Protein AF-0000000073468183 (afdb_homodimer)

pLDDT: mean 92.37, std 7.52, range [53.41, 98.69]

Secondary structure (DSSP, 8-state):
-EEEEEEETTTEEEEEEE-GGGTT-EEE-SS-EEE--HHHH-S-B--HHHHHHHHTT-SEEEEESHHHHHHHHHTTSS-GGG-EEETTEEEEEEE--/-EEEEEEETTTEEEEEEE-GGGTT-EEE-SS-EEE--HHHH-S-B--HHHHHHHHTT-SEEEEESHHHHHHHHHTTS--GGG-EEETTEEEEEEE--

Foldseek 3Di:
DFWDWDQDPPQGIEIEAEDPVCEQPWFDDPVDIDHRYCVHRNDDDDDLVRLVVVVVVTQKYKYKFDVSVVSCVVVVQDDPVQWDATVNITIHMGGND/DFWDWDQDPPQGIEIEAEDPVCEQPWFDDPVDIDHRYCVHRNDDDDDLVRLVVVVVVTQKYKYKFDVSVVSCVVVVQDDPVQWDATVNITIHMGGND

Sequence (194 aa):
MYLKIHNIPGQGSILAACDAELMGKTLTSPLCDVEIDPSFYGDTRATEEELLAALADVCSANLMGKRVCDIAIKAGLLEIESCLLIEGVPHAQIYGVMYLKIHNIPGQGSILAACDAELMGKTLTSPLCDVEIDPSFYGDTRATEEELLAALADVCSANLMGKRVCDIAIKAGLLEIESCLLIEGVPHAQIYGV

Radius of gyration: 16.08 Å; Cα contacts (8 Å, |Δi|>4): 431; chains: 2; bounding box: 29×43×36 Å

Solvent-accessible surface area (backbone atoms only — not comparable to full-atom values): 10150 Å² total; per-residue (Å²): 62,23,41,29,75,44,78,40,65,56,74,42,42,37,36,22,33,28,34,58,87,47,59,74,40,72,42,64,37,99,63,27,71,46,52,34,36,50,76,40,25,31,85,42,75,43,50,74,68,53,48,56,56,50,56,73,74,39,38,27,35,42,32,35,22,59,64,49,45,47,51,38,34,75,70,68,75,40,54,76,86,64,44,41,70,47,86,82,35,35,32,37,71,43,64,31,96,62,24,39,29,75,42,79,40,65,55,74,43,42,37,36,22,32,28,33,57,90,47,60,74,40,72,42,65,39,97,65,26,71,46,53,36,38,51,76,40,25,30,85,42,77,42,50,72,67,53,48,56,57,51,57,73,75,38,36,27,32,41,33,34,23,60,65,51,44,47,53,37,34,75,72,67,74,42,55,77,85,62,44,41,72,46,86,83,36,35,31,38,70,45,62,29,96

Organism: Methanocorpusculum labreanum (strain ATCC 43576 / DSM 4855 / Z) (NCBI:txid410358)

Nearest PDB structures (foldseek):
  2qya-assembly2_D  TM=8.124E-01  e=1.363E-07  Methanopyrus kandleri AV19
  2ed6-assembly1_A  TM=5.964E-01  e=2.118E+00  Shrimp white spot syndrome virus
  2qya-assembly2_D  TM=8.127E-01  e=1.363E-07  Methanopyrus kandleri AV19
  2ed6-assembly1_A  TM=5.968E-01  e=2.118E+00  Shrimp white spot syndrome virus

InterPro domains:
  IPR007355 Protein of unknown function DUF424 [PF04242] (6-95)

Structure (mmCIF, N/CA/C/O backbone):
data_AF-0000000073468183-model_v1
#
loop_
_entity.id
_entity.type
_entity.pdbx_description
1 polymer 'DUF424 domain-containing protein'
#
loop_
_atom_site.group_PDB
_atom_site.id
_atom_site.type_symbol
_atom_site.label_atom_id
_atom_site.label_alt_id
_atom_site.label_comp_id
_atom_site.label_asym_id
_atom_site.label_entity_id
_atom_site.label_seq_id
_atom_site.pdbx_PDB_ins_code
_atom_site.Cartn_x
_atom_site.Cartn_y
_atom_site.Cartn_z
_atom_site.occupancy
_atom_site.B_iso_or_equiv
_atom_site.auth_seq_id
_atom_site.auth_comp_id
_atom_site.auth_asym_id
_atom_site.auth_atom_id
_atom_site.pdbx_PDB_model_num
ATOM 1 N N . MET A 1 1 ? -2.842 -16.406 -10.43 1 97.81 1 MET A N 1
ATOM 2 C CA . MET A 1 1 ? -2.957 -15.281 -9.508 1 97.81 1 MET A CA 1
ATOM 3 C C . MET A 1 1 ? -3.965 -14.258 -10.016 1 97.81 1 MET A C 1
ATOM 5 O O . MET A 1 1 ? -4.41 -14.336 -11.164 1 97.81 1 MET A O 1
ATOM 9 N N . TYR A 1 2 ? -4.434 -13.375 -9.133 1 98.69 2 TYR A N 1
ATOM 10 C CA . TYR A 1 2 ? -5.305 -12.273 -9.523 1 98.69 2 TYR A CA 1
ATOM 11 C C . TYR A 1 2 ? -4.562 -10.945 -9.477 1 98.69 2 TYR A C 1
ATOM 13 O O . TYR A 1 2 ? -3.645 -10.773 -8.672 1 98.69 2 TYR A O 1
ATOM 21 N N . LEU A 1 3 ? -4.922 -10.07 -10.305 1 98.31 3 LEU A N 1
ATOM 22 C CA . LEU A 1 3 ? -4.254 -8.781 -10.43 1 98.31 3 LEU A CA 1
ATOM 23 C C . LEU A 1 3 ? -5.25 -7.688 -10.789 1 98.31 3 LEU A C 1
ATOM 25 O O . LEU A 1 3 ? -6.137 -7.895 -11.625 1 98.31 3 LEU A O 1
ATOM 29 N N . LYS A 1 4 ? -5.133 -6.594 -10.211 1 97.5 4 LYS A N 1
ATOM 30 C CA . LYS A 1 4 ? -5.918 -5.402 -10.523 1 97.5 4 LYS A CA 1
ATOM 31 C C . LYS A 1 4 ? -5.105 -4.133 -10.305 1 97.5 4 LYS A C 1
ATOM 33 O O . LYS A 1 4 ? -4.328 -4.043 -9.352 1 97.5 4 LYS A O 1
ATOM 38 N N . ILE A 1 5 ? -5.242 -3.191 -11.102 1 95.81 5 ILE A N 1
ATOM 39 C CA . ILE A 1 5 ? -4.559 -1.91 -10.977 1 95.81 5 ILE A CA 1
ATOM 40 C C . ILE A 1 5 ? -5.566 -0.817 -10.633 1 95.81 5 ILE A C 1
ATOM 42 O O . ILE A 1 5 ? -6.617 -0.707 -11.266 1 95.81 5 ILE A O 1
ATOM 46 N N . HIS A 1 6 ? -5.266 -0.075 -9.617 1 92.94 6 HIS A N 1
ATOM 47 C CA . HIS A 1 6 ? -6.07 1.062 -9.188 1 92.94 6 HIS A CA 1
ATOM 48 C C . HIS A 1 6 ? -5.371 2.381 -9.5 1 92.94 6 HIS A C 1
ATOM 50 O O . HIS A 1 6 ? -4.164 2.516 -9.281 1 92.94 6 HIS A O 1
ATOM 56 N N . ASN A 1 7 ? -6.109 3.246 -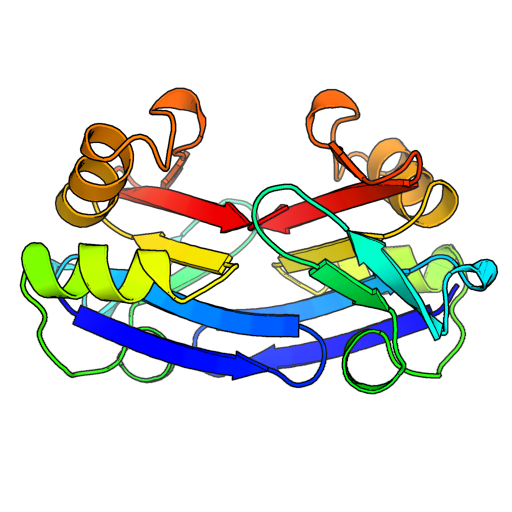9.984 1 90.31 7 ASN A N 1
ATOM 57 C CA . ASN A 1 7 ? -5.594 4.594 -10.188 1 90.31 7 ASN A CA 1
ATOM 58 C C . ASN A 1 7 ? -6.082 5.551 -9.102 1 90.31 7 ASN A C 1
ATOM 60 O O . ASN A 1 7 ? -7.285 5.785 -8.977 1 90.31 7 ASN A O 1
ATOM 64 N N . ILE A 1 8 ? -5.18 6.055 -8.328 1 85.75 8 ILE A N 1
ATOM 65 C CA . ILE A 1 8 ? -5.508 6.984 -7.258 1 85.75 8 ILE A CA 1
ATOM 66 C C . ILE A 1 8 ? -5.016 8.383 -7.621 1 85.75 8 ILE A C 1
ATOM 68 O O . ILE A 1 8 ? -3.816 8.602 -7.797 1 85.75 8 ILE A O 1
ATOM 72 N N . PRO A 1 9 ? -5.875 9.289 -7.68 1 83.81 9 PRO A N 1
ATOM 73 C CA . PRO A 1 9 ? -5.457 10.656 -8 1 83.81 9 PRO A CA 1
ATOM 74 C C . PRO A 1 9 ? -4.344 11.164 -7.09 1 83.81 9 PRO A C 1
ATOM 76 O O . PRO A 1 9 ? -4.438 11.031 -5.867 1 83.81 9 PRO A O 1
ATOM 79 N N . GLY A 1 10 ? -3.256 11.609 -7.762 1 77.5 10 GLY A N 1
ATOM 80 C CA . GLY A 1 10 ? -2.166 12.195 -7 1 77.5 10 GLY A CA 1
ATOM 81 C C . GLY A 1 10 ? -1.173 11.172 -6.488 1 77.5 10 GLY A C 1
ATOM 82 O O . GLY A 1 10 ? -0.034 11.508 -6.16 1 77.5 10 GLY A O 1
ATOM 83 N N . GLN A 1 11 ? -1.543 10.008 -6.352 1 80.62 11 GLN A N 1
ATOM 84 C CA . GLN A 1 11 ? -0.671 8.953 -5.848 1 80.62 11 GLN A CA 1
ATOM 85 C C . GLN A 1 11 ? -0.144 8.086 -6.984 1 80.62 11 GLN A C 1
ATOM 87 O O . GLN A 1 11 ? 0.926 7.484 -6.871 1 80.62 11 GLN A O 1
ATOM 92 N N . GLY A 1 12 ? -0.982 7.992 -8.047 1 84.62 12 GLY A N 1
ATOM 93 C CA . GLY A 1 12 ? -0.614 7.121 -9.156 1 84.62 12 GLY A CA 1
ATOM 94 C C . GLY A 1 12 ? -1.297 5.77 -9.102 1 84.62 12 GLY A C 1
ATOM 95 O O . GLY A 1 12 ? -2.385 5.637 -8.539 1 84.62 12 GLY A O 1
ATOM 96 N N . SER A 1 13 ? -0.73 4.902 -9.859 1 89.62 13 SER A N 1
ATOM 97 C CA . SER A 1 13 ? -1.31 3.566 -9.945 1 89.62 13 SER A CA 1
ATOM 98 C C . SER A 1 13 ? -0.775 2.66 -8.844 1 89.62 13 SER A C 1
ATOM 100 O O . SER A 1 13 ? 0.422 2.672 -8.547 1 89.62 13 SER A O 1
ATOM 102 N N . ILE A 1 14 ? -1.696 1.914 -8.234 1 92.12 14 ILE A N 1
ATOM 103 C CA . ILE A 1 14 ? -1.334 0.886 -7.27 1 92.12 14 ILE A CA 1
ATOM 104 C C . ILE A 1 14 ? -1.724 -0.49 -7.805 1 92.12 14 ILE A C 1
ATOM 106 O O . ILE A 1 14 ? -2.887 -0.725 -8.141 1 92.12 14 ILE A O 1
ATOM 110 N N . LEU A 1 15 ? -0.75 -1.339 -7.941 1 95.81 15 LEU A N 1
ATOM 111 C CA . LEU A 1 15 ? -1.019 -2.711 -8.359 1 95.81 15 LEU A CA 1
ATOM 112 C C . LEU A 1 15 ? -1.334 -3.592 -7.152 1 95.81 15 LEU A C 1
ATOM 114 O O . LEU A 1 15 ? -0.622 -3.553 -6.145 1 95.81 15 LEU A O 1
ATOM 118 N N . ALA A 1 16 ? -2.469 -4.258 -7.238 1 96.69 16 ALA A N 1
ATOM 119 C CA . ALA A 1 16 ? -2.805 -5.297 -6.266 1 96.69 16 ALA A CA 1
ATOM 120 C C . ALA A 1 16 ? -2.758 -6.684 -6.898 1 96.69 16 ALA A C 1
ATOM 122 O O . ALA A 1 16 ? -3.299 -6.891 -7.988 1 96.69 16 ALA A O 1
ATOM 123 N N . ALA A 1 17 ? -2.061 -7.613 -6.281 1 98.12 17 ALA A N 1
ATOM 124 C CA . ALA A 1 17 ? -2.006 -8.992 -6.77 1 98.12 17 ALA A CA 1
ATOM 125 C C . ALA A 1 17 ? -1.996 -9.984 -5.609 1 98.12 17 ALA A C 1
ATOM 127 O O . ALA A 1 17 ? -1.426 -9.703 -4.551 1 98.12 17 ALA A O 1
ATOM 128 N N . CYS A 1 18 ? -2.59 -11.062 -5.836 1 98.31 18 CYS A N 1
ATOM 129 C CA . CYS A 1 18 ? -2.619 -12.086 -4.801 1 98.31 18 CYS A CA 1
ATOM 130 C C . CYS A 1 18 ? -2.621 -13.484 -5.41 1 98.31 18 CYS A C 1
ATOM 132 O O . CYS A 1 18 ? -2.986 -13.656 -6.574 1 98.31 18 CYS A O 1
ATOM 134 N N . ASP A 1 19 ? -2.154 -14.445 -4.598 1 98.69 19 ASP A N 1
ATOM 135 C CA . ASP A 1 19 ? -2.334 -15.836 -4.988 1 98.69 19 ASP A CA 1
ATOM 136 C C . ASP A 1 19 ? -3.814 -16.188 -5.098 1 98.69 19 ASP A C 1
ATOM 138 O O . ASP A 1 19 ? -4.621 -15.766 -4.266 1 98.69 19 ASP A O 1
ATOM 142 N N . ALA A 1 20 ? -4.102 -17.047 -6.031 1 98.5 20 ALA A N 1
ATOM 143 C CA . ALA A 1 20 ? -5.496 -17.328 -6.371 1 98.5 20 ALA A CA 1
ATOM 144 C C . ALA A 1 20 ? -6.223 -17.984 -5.199 1 98.5 20 ALA A C 1
ATOM 146 O O . ALA A 1 20 ? -7.398 -17.703 -4.961 1 98.5 20 ALA A O 1
ATOM 147 N N . GLU A 1 21 ? -5.605 -18.828 -4.449 1 98.19 21 GLU A N 1
ATOM 148 C CA . GLU A 1 21 ? -6.25 -19.609 -3.393 1 98.19 21 GLU A CA 1
ATOM 149 C C . GLU A 1 21 ? -6.602 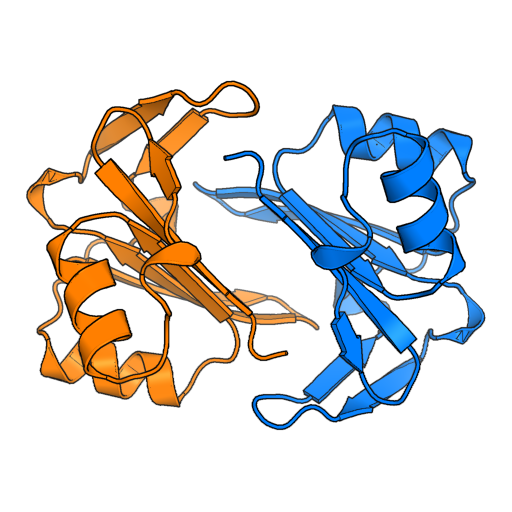-18.719 -2.199 1 98.19 21 GLU A C 1
ATOM 151 O O . GLU A 1 21 ? -7.34 -19.141 -1.306 1 98.19 21 GLU A O 1
ATOM 156 N N . LEU A 1 22 ? -6.082 -17.547 -2.211 1 98.12 22 LEU A N 1
ATOM 157 C CA . LEU A 1 22 ? -6.336 -16.641 -1.093 1 98.12 22 LEU A CA 1
ATOM 158 C C . LEU A 1 22 ? -7.625 -15.867 -1.309 1 98.12 22 LEU A C 1
ATOM 160 O O . LEU A 1 22 ? -8.141 -15.234 -0.38 1 98.12 22 LEU A O 1
ATOM 164 N N . MET A 1 23 ? -8.133 -15.875 -2.521 1 98 23 MET A N 1
ATOM 165 C CA . MET A 1 23 ? -9.336 -15.117 -2.85 1 98 23 MET A CA 1
ATOM 166 C C . MET A 1 23 ? -10.484 -15.492 -1.927 1 98 23 MET A C 1
ATOM 168 O O . MET A 1 23 ? -10.773 -16.672 -1.729 1 98 23 MET A O 1
ATOM 172 N N . GLY A 1 24 ? -11.07 -14.438 -1.338 1 96.81 24 GLY A N 1
ATOM 173 C CA . GLY A 1 24 ? -12.211 -14.664 -0.468 1 96.81 24 GLY A CA 1
ATOM 174 C C . GLY A 1 24 ? -11.828 -14.797 0.995 1 96.81 24 GLY A C 1
ATOM 175 O O . GLY A 1 24 ? -12.703 -14.828 1.868 1 96.81 24 GLY A O 1
ATOM 176 N N . LYS A 1 25 ? -10.555 -14.852 1.29 1 96.5 25 LYS A N 1
ATOM 177 C CA . LYS A 1 25 ? -10.109 -15 2.67 1 96.5 25 LYS A CA 1
ATOM 178 C C . LYS A 1 25 ? -9.914 -13.641 3.336 1 96.5 25 LYS A C 1
ATOM 180 O O . LYS A 1 25 ? -9.758 -12.625 2.652 1 96.5 25 LYS A O 1
ATOM 185 N N . THR A 1 26 ? -10.023 -13.648 4.613 1 95.31 26 THR A N 1
ATOM 186 C CA . THR A 1 26 ? -9.648 -12.531 5.477 1 95.31 26 THR A CA 1
ATOM 187 C C . THR A 1 26 ? -8.555 -12.945 6.449 1 95.31 26 THR A C 1
ATOM 189 O O . THR A 1 26 ? -8.703 -13.93 7.176 1 95.31 26 THR A O 1
ATOM 192 N N . LEU A 1 27 ? -7.465 -12.211 6.34 1 93.69 27 LEU A N 1
ATOM 193 C CA . LEU A 1 27 ? -6.344 -12.484 7.23 1 93.69 27 LEU A CA 1
ATOM 194 C C . LEU A 1 27 ? -6.262 -11.438 8.336 1 93.69 27 LEU A C 1
ATOM 196 O O . LEU A 1 27 ? -6.387 -10.242 8.078 1 93.69 27 LEU A O 1
ATOM 200 N N . THR A 1 28 ? -5.98 -11.891 9.484 1 89.75 28 THR A N 1
ATOM 201 C CA . THR A 1 28 ? -5.977 -11.016 10.648 1 89.75 28 THR A CA 1
ATOM 202 C C . THR A 1 28 ? -4.551 -10.656 11.055 1 89.75 28 THR A C 1
ATOM 204 O O . THR A 1 28 ? -3.672 -11.516 11.086 1 89.75 28 THR A O 1
ATOM 207 N N . SER A 1 29 ? -4.309 -9.359 11.148 1 83.44 29 SER A N 1
ATOM 208 C CA . SER A 1 29 ? -3.064 -8.828 11.695 1 83.44 29 SER A CA 1
ATOM 209 C C . SER A 1 29 ? -3.328 -7.953 12.914 1 83.44 29 SER A C 1
ATOM 211 O O . SER A 1 29 ? -4.48 -7.625 13.219 1 83.44 29 SER A O 1
ATOM 213 N N . PRO A 1 30 ? -2.264 -7.68 13.797 1 74.5 30 PRO A N 1
ATOM 214 C CA . PRO A 1 30 ? -2.486 -6.895 15.016 1 74.5 30 PRO A CA 1
ATOM 215 C C . PRO A 1 30 ? -3.113 -5.531 14.727 1 74.5 30 PRO A C 1
ATOM 217 O O . PRO A 1 30 ? -3.918 -5.039 15.523 1 74.5 30 PRO A O 1
ATOM 220 N N . LEU A 1 31 ? -2.836 -4.973 13.562 1 74.06 31 LEU A N 1
ATOM 221 C CA . LEU A 1 31 ? -3.293 -3.613 13.297 1 74.06 31 LEU A CA 1
ATOM 222 C C . LEU A 1 31 ? -4.57 -3.619 12.469 1 74.06 31 LEU A C 1
ATOM 224 O O . LEU A 1 31 ? -5.434 -2.756 12.641 1 74.06 31 LEU A O 1
ATOM 228 N N . CYS A 1 32 ? -4.648 -4.551 11.539 1 80.88 32 CYS A N 1
ATOM 229 C CA . CYS A 1 32 ? -5.863 -4.562 10.734 1 80.88 32 CYS A CA 1
ATOM 230 C C . CYS A 1 32 ? -6.027 -5.891 10.008 1 80.88 32 CYS A C 1
ATOM 232 O O . CYS A 1 32 ? -5.059 -6.633 9.844 1 80.88 32 CYS A O 1
ATOM 234 N N . ASP A 1 33 ? -7.254 -6.105 9.672 1 87.88 33 ASP A N 1
ATOM 235 C CA . ASP A 1 33 ? -7.551 -7.27 8.844 1 87.88 33 ASP A CA 1
ATOM 236 C C . ASP A 1 33 ? -7.336 -6.957 7.367 1 87.88 33 ASP A C 1
ATOM 238 O O . ASP A 1 33 ? -7.586 -5.836 6.918 1 87.88 33 ASP A O 1
ATOM 242 N N . VAL A 1 34 ? -6.844 -7.98 6.676 1 90.88 34 VAL A N 1
ATOM 243 C CA . VAL A 1 34 ? -6.664 -7.867 5.23 1 90.88 34 VAL A CA 1
ATOM 244 C C . VAL A 1 34 ? -7.691 -8.742 4.512 1 90.88 34 VAL A C 1
ATOM 246 O O . VAL A 1 34 ? -7.664 -9.969 4.625 1 90.88 34 VAL A O 1
ATOM 249 N N . GLU A 1 35 ? -8.57 -8.055 3.891 1 93.06 35 GLU A N 1
ATOM 250 C CA . GLU A 1 35 ? -9.547 -8.773 3.082 1 93.06 35 GLU A CA 1
ATOM 251 C C . GLU A 1 35 ? -9.047 -8.969 1.654 1 93.06 35 GLU A C 1
ATOM 253 O O . GLU A 1 35 ? -8.719 -8 0.965 1 93.06 35 GLU A O 1
ATOM 258 N N . ILE A 1 36 ? -8.984 -10.211 1.297 1 95.94 36 ILE A N 1
ATOM 259 C CA . ILE A 1 36 ? -8.578 -10.531 -0.068 1 95.94 36 ILE A CA 1
ATOM 260 C C . ILE A 1 36 ? -9.82 -10.828 -0.914 1 95.94 36 ILE A C 1
ATOM 262 O O . ILE A 1 36 ? -10.289 -11.969 -0.956 1 95.94 36 ILE A O 1
ATOM 266 N N . ASP A 1 37 ? -10.203 -9.812 -1.635 1 96.31 37 ASP A N 1
ATOM 267 C CA . ASP A 1 37 ? -11.438 -9.945 -2.398 1 96.31 37 ASP A CA 1
ATOM 268 C C . ASP A 1 37 ? -11.344 -9.211 -3.732 1 96.31 37 ASP A C 1
ATOM 270 O O . ASP A 1 37 ? -10.445 -8.391 -3.934 1 96.31 37 ASP A O 1
ATOM 274 N N . PRO A 1 38 ? -12.328 -9.461 -4.598 1 97.19 38 PRO A N 1
ATOM 275 C CA . PRO A 1 38 ? -12.25 -8.922 -5.957 1 97.19 38 PRO A CA 1
ATOM 276 C C . PRO A 1 38 ? -12.305 -7.398 -5.992 1 97.19 38 PRO A C 1
ATOM 278 O O . PRO A 1 38 ? -11.836 -6.781 -6.953 1 97.19 38 PRO A O 1
ATOM 281 N N . SER A 1 39 ? -12.883 -6.746 -5.027 1 95.38 39 SER A N 1
ATOM 282 C CA . SER A 1 39 ? -12.969 -5.289 -5.047 1 95.38 39 SER A CA 1
ATOM 283 C C . SER A 1 39 ? -11.586 -4.648 -5.086 1 95.38 39 SER A C 1
ATOM 285 O O . SER A 1 39 ? -11.375 -3.674 -5.812 1 95.38 39 SER A O 1
ATOM 287 N N . PHE A 1 40 ? -10.586 -5.266 -4.465 1 95.12 40 PHE A N 1
ATOM 288 C CA . PHE A 1 40 ? -9.242 -4.707 -4.43 1 95.12 40 PHE A CA 1
ATOM 289 C C . PHE A 1 40 ? -8.297 -5.52 -5.309 1 95.12 40 PHE A C 1
ATOM 291 O O . PHE A 1 40 ? -7.5 -4.953 -6.059 1 95.12 40 PHE A O 1
ATOM 298 N N . TYR A 1 41 ? -8.367 -6.816 -5.262 1 97.5 41 TYR A N 1
ATOM 299 C CA . TYR A 1 41 ? -7.398 -7.652 -5.957 1 97.5 41 TYR A CA 1
ATOM 300 C C . TYR A 1 41 ? -7.906 -8.031 -7.344 1 97.5 41 TYR A C 1
ATOM 302 O O . TYR A 1 41 ? -7.168 -8.609 -8.148 1 97.5 41 TYR A O 1
ATOM 310 N N . GLY A 1 42 ? -9.18 -7.754 -7.578 1 96.88 42 GLY A N 1
ATOM 311 C CA . GLY A 1 42 ? -9.734 -8.023 -8.898 1 96.88 42 GLY A CA 1
ATOM 312 C C . GLY A 1 42 ? -10.18 -9.469 -9.07 1 96.88 42 GLY A C 1
ATOM 313 O O . GLY A 1 42 ? -10.078 -10.273 -8.141 1 96.88 42 GLY A O 1
ATOM 314 N N . ASP A 1 43 ? -10.688 -9.664 -10.258 1 96.88 43 ASP A N 1
ATOM 315 C CA . ASP A 1 43 ? -11.164 -11 -10.617 1 96.88 43 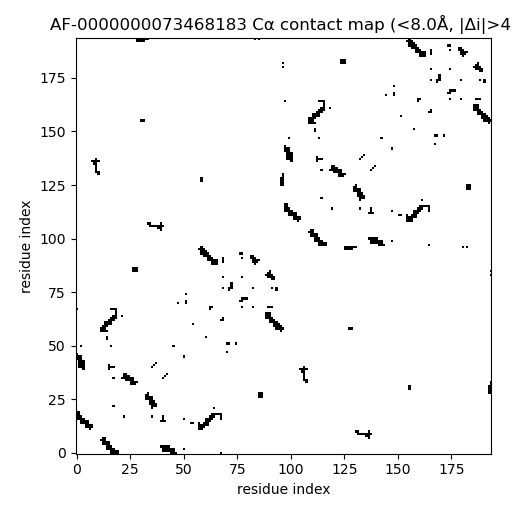ASP A CA 1
ATOM 316 C C . ASP A 1 43 ? -10.523 -11.484 -11.914 1 96.88 43 ASP A C 1
ATOM 318 O O . ASP A 1 43 ? -10.992 -12.461 -12.516 1 96.88 43 ASP A O 1
ATOM 322 N N . THR A 1 44 ? -9.523 -10.859 -12.352 1 97.5 44 THR A N 1
ATOM 323 C CA . THR A 1 44 ? -8.82 -11.227 -13.57 1 97.5 44 THR A CA 1
ATOM 324 C C . THR A 1 44 ? -7.562 -12.031 -13.25 1 97.5 44 THR A C 1
ATOM 326 O O . THR A 1 44 ? -6.723 -11.586 -12.461 1 97.5 44 THR A O 1
ATOM 329 N N . ARG A 1 45 ? -7.441 -13.133 -13.859 1 98.25 45 ARG A N 1
ATOM 330 C CA . ARG A 1 45 ? -6.258 -13.961 -13.672 1 98.25 45 ARG A CA 1
ATOM 331 C C . ARG A 1 45 ? -5.062 -13.383 -14.422 1 98.25 45 ARG A C 1
ATOM 333 O O . ARG A 1 45 ? -5.223 -12.75 -15.461 1 98.25 45 ARG A O 1
ATOM 340 N N . ALA A 1 46 ? -3.91 -13.609 -13.844 1 98.31 46 ALA A N 1
ATOM 341 C CA . ALA A 1 46 ? -2.676 -13.133 -14.469 1 98.31 46 ALA A CA 1
ATOM 342 C C . ALA A 1 46 ? -1.577 -14.188 -14.375 1 98.31 46 ALA A C 1
ATOM 344 O O . ALA A 1 46 ? -1.473 -14.898 -13.375 1 98.31 46 ALA A O 1
ATOM 345 N N . THR A 1 47 ? -0.827 -14.203 -15.383 1 98.25 47 THR A N 1
ATOM 346 C CA . THR A 1 47 ? 0.363 -15.047 -15.383 1 98.25 47 THR A CA 1
ATOM 347 C C . THR A 1 47 ? 1.536 -14.328 -14.727 1 98.25 47 THR A C 1
ATOM 349 O O . THR A 1 47 ? 1.442 -13.141 -14.406 1 98.25 47 THR A O 1
ATOM 352 N N . GLU A 1 48 ? 2.57 -15.156 -14.469 1 98.31 48 GLU A N 1
ATOM 353 C CA . GLU A 1 48 ? 3.795 -14.562 -13.945 1 98.31 48 GLU A CA 1
ATOM 354 C C . GLU A 1 48 ? 4.312 -13.453 -14.859 1 98.31 48 GLU A C 1
ATOM 356 O O . GLU A 1 48 ? 4.703 -12.383 -14.391 1 98.31 48 GLU A O 1
ATOM 361 N N . GLU A 1 49 ? 4.262 -13.695 -16.125 1 98.06 49 GLU A N 1
ATOM 362 C CA . GLU A 1 49 ? 4.746 -12.719 -17.094 1 98.06 49 GLU A CA 1
ATOM 363 C C . GLU A 1 49 ? 3.906 -11.438 -17.047 1 98.06 49 GLU A C 1
ATOM 365 O O . GLU A 1 49 ? 4.445 -10.336 -17.125 1 98.06 49 GLU A O 1
ATOM 370 N N . GLU A 1 50 ? 2.699 -11.562 -16.938 1 98.06 50 GLU A N 1
ATOM 371 C CA . GLU A 1 50 ? 1.791 -10.422 -16.891 1 98.06 50 GLU A CA 1
ATOM 372 C C . GLU A 1 50 ? 1.988 -9.617 -15.602 1 98.06 50 GLU A C 1
ATOM 374 O O . GLU A 1 50 ? 1.927 -8.383 -15.617 1 98.06 50 GLU A O 1
ATOM 379 N N . LEU A 1 51 ? 2.178 -10.305 -14.5 1 98.19 51 LEU A N 1
ATOM 380 C CA . LEU A 1 51 ? 2.473 -9.633 -13.234 1 98.19 51 LEU A CA 1
ATOM 381 C C . LEU A 1 51 ? 3.752 -8.812 -13.344 1 98.19 51 LEU A C 1
ATOM 383 O O . LEU A 1 51 ? 3.771 -7.633 -12.977 1 98.19 51 LEU A O 1
ATOM 387 N N . LEU A 1 52 ? 4.789 -9.383 -13.875 1 97.44 52 LEU A N 1
ATOM 388 C CA . LEU A 1 52 ? 6.074 -8.703 -14 1 97.44 52 LEU A CA 1
ATOM 389 C C . LEU A 1 52 ? 5.961 -7.484 -14.914 1 97.44 52 LEU A C 1
ATOM 391 O O . LEU A 1 52 ? 6.52 -6.426 -14.609 1 97.44 52 LEU A O 1
ATOM 395 N N . ALA A 1 53 ? 5.227 -7.664 -16.016 1 96.88 53 ALA A N 1
ATOM 396 C CA . ALA A 1 53 ? 5.004 -6.543 -16.922 1 96.88 53 ALA A CA 1
ATOM 397 C C . ALA A 1 53 ? 4.242 -5.418 -16.219 1 96.88 53 ALA A C 1
ATOM 399 O O . ALA A 1 53 ? 4.566 -4.242 -16.406 1 96.88 53 ALA A O 1
ATOM 400 N N . ALA A 1 54 ? 3.219 -5.758 -15.453 1 96.06 54 ALA A N 1
ATOM 401 C CA . ALA A 1 54 ? 2.406 -4.777 -14.742 1 96.06 54 ALA A CA 1
ATOM 402 C C . ALA A 1 54 ? 3.225 -4.059 -13.672 1 96.06 54 ALA A C 1
ATOM 404 O O . ALA A 1 54 ? 3.096 -2.846 -13.492 1 96.06 54 ALA A O 1
ATOM 405 N N . LEU A 1 55 ? 4.055 -4.801 -12.984 1 94.88 55 LEU A N 1
ATOM 406 C CA . LEU A 1 55 ? 4.883 -4.227 -11.93 1 94.88 55 LEU A CA 1
ATOM 407 C C . LEU A 1 55 ? 5.863 -3.207 -12.492 1 94.88 55 LEU A C 1
ATOM 409 O O . LEU A 1 55 ? 6.25 -2.26 -11.805 1 94.88 55 LEU A O 1
ATOM 413 N N . ALA A 1 56 ? 6.266 -3.318 -13.703 1 90 56 ALA A N 1
ATOM 414 C CA . ALA A 1 56 ? 7.191 -2.404 -14.359 1 90 56 ALA A CA 1
ATOM 415 C C . ALA A 1 56 ? 6.523 -1.066 -14.664 1 90 56 ALA A C 1
ATOM 417 O O . ALA A 1 56 ? 7.199 -0.06 -14.883 1 90 56 ALA A O 1
ATOM 418 N N . ASP A 1 57 ? 5.203 -1.075 -14.625 1 88.75 57 ASP A N 1
ATOM 419 C CA . ASP A 1 57 ? 4.461 0.096 -15.078 1 88.75 57 ASP A CA 1
ATOM 420 C C . ASP A 1 57 ? 3.844 0.848 -13.906 1 88.75 57 ASP A C 1
ATOM 422 O O . ASP A 1 57 ? 3.113 1.822 -14.094 1 88.75 57 ASP A O 1
ATOM 426 N N . VAL A 1 58 ? 4.035 0.384 -12.75 1 89.81 58 VAL A N 1
ATOM 427 C CA . VAL A 1 58 ? 3.426 1.023 -11.586 1 89.81 58 VAL A CA 1
ATOM 428 C C . VAL A 1 58 ? 4.508 1.411 -10.578 1 89.81 58 VAL A C 1
ATOM 430 O O . VAL A 1 58 ? 5.633 0.906 -10.641 1 89.81 58 VAL A O 1
ATOM 433 N N . CYS A 1 59 ? 4.121 2.324 -9.656 1 83.44 59 CYS A N 1
ATOM 434 C CA . CYS A 1 59 ? 5.059 2.797 -8.641 1 83.44 59 CYS A CA 1
ATOM 435 C C . CYS A 1 59 ? 4.793 2.123 -7.301 1 83.44 59 CYS A C 1
ATOM 437 O O . CYS A 1 59 ? 5.656 2.117 -6.422 1 83.44 59 CYS A O 1
ATOM 439 N N . SER A 1 60 ? 3.709 1.574 -7.172 1 89.06 60 SER A N 1
ATOM 440 C CA . SER A 1 60 ? 3.318 0.952 -5.91 1 89.06 60 SER A CA 1
ATOM 441 C C . SER A 1 60 ? 2.594 -0.368 -6.145 1 89.06 60 SER A C 1
ATOM 443 O O . SER A 1 60 ? 1.908 -0.533 -7.156 1 89.06 60 SER A O 1
ATOM 445 N N . ALA A 1 61 ? 2.758 -1.262 -5.23 1 93.31 61 ALA A N 1
ATOM 446 C CA . ALA A 1 61 ? 2.086 -2.553 -5.344 1 93.31 61 ALA A CA 1
ATOM 447 C C . ALA A 1 61 ? 1.798 -3.145 -3.967 1 93.31 61 ALA A C 1
ATOM 449 O O . ALA A 1 61 ? 2.566 -2.943 -3.023 1 93.31 61 ALA A O 1
ATOM 450 N N . ASN A 1 62 ? 0.792 -3.797 -3.854 1 93.81 62 ASN A N 1
ATOM 451 C CA . ASN A 1 62 ? 0.416 -4.66 -2.738 1 93.81 62 ASN A CA 1
ATOM 452 C C . ASN A 1 62 ? 0.343 -6.125 -3.162 1 93.81 62 ASN A C 1
ATOM 454 O O . ASN A 1 62 ? -0.48 -6.492 -4.004 1 93.81 62 ASN A O 1
ATOM 458 N N . LEU A 1 63 ? 1.112 -6.875 -2.525 1 96.56 63 LEU A N 1
ATOM 459 C CA . LEU A 1 63 ? 1.241 -8.273 -2.91 1 96.56 63 LEU A CA 1
ATOM 460 C C . LEU A 1 63 ? 0.885 -9.195 -1.746 1 96.56 63 LEU A C 1
ATOM 462 O O . LEU A 1 63 ? 1.356 -8.992 -0.625 1 96.56 63 LEU A O 1
ATOM 466 N N . MET A 1 64 ? 0.06 -10.211 -2.043 1 96.62 64 MET A N 1
ATOM 467 C CA . MET A 1 64 ? -0.392 -11.156 -1.029 1 96.62 64 MET A CA 1
ATOM 468 C C . MET A 1 64 ? -0.226 -12.594 -1.516 1 96.62 64 MET A C 1
ATOM 470 O O . MET A 1 64 ? -0.839 -12.992 -2.508 1 96.62 64 MET A O 1
ATOM 474 N N . GLY A 1 65 ? 0.589 -13.289 -0.839 1 97.81 65 GLY A N 1
ATOM 475 C CA . GLY A 1 65 ? 0.761 -14.695 -1.153 1 97.81 65 GLY A CA 1
ATOM 476 C C . GLY A 1 65 ? 2.197 -15.062 -1.468 1 97.81 65 GLY A C 1
ATOM 477 O O . GLY A 1 65 ? 2.971 -14.227 -1.938 1 97.81 65 GLY A O 1
ATOM 478 N N . LYS A 1 66 ? 2.525 -16.328 -1.251 1 97.88 66 LYS A N 1
ATOM 479 C CA . LYS A 1 66 ? 3.887 -16.828 -1.437 1 97.88 66 LYS A CA 1
ATOM 480 C C . LYS A 1 66 ? 4.324 -16.703 -2.893 1 97.88 66 LYS A C 1
ATOM 482 O O . LYS A 1 66 ? 5.438 -16.25 -3.176 1 97.88 66 LYS A O 1
ATOM 487 N N . ARG A 1 67 ? 3.514 -17.094 -3.803 1 98.25 67 ARG A N 1
ATOM 488 C CA . ARG A 1 67 ? 3.887 -17.109 -5.215 1 98.25 67 ARG A CA 1
ATOM 489 C C . ARG A 1 67 ? 4.129 -15.703 -5.738 1 98.25 67 ARG A C 1
ATOM 491 O O . ARG A 1 67 ? 5.16 -15.43 -6.355 1 98.25 67 ARG A O 1
ATOM 498 N N . VAL A 1 68 ? 3.203 -14.812 -5.465 1 98.38 68 VAL A N 1
ATOM 499 C CA . VAL A 1 68 ? 3.312 -13.461 -5.988 1 98.38 68 VAL A CA 1
ATOM 500 C C . VAL A 1 68 ? 4.531 -12.766 -5.379 1 98.38 68 VAL A C 1
ATOM 502 O O . VAL A 1 68 ? 5.277 -12.078 -6.082 1 98.38 68 VAL A O 1
ATOM 505 N N . CYS A 1 69 ? 4.777 -12.969 -4.16 1 97.69 69 CYS A N 1
ATOM 506 C CA . CYS A 1 69 ? 5.934 -12.375 -3.498 1 97.69 69 CYS A CA 1
ATOM 507 C C . CYS A 1 69 ? 7.234 -12.969 -4.027 1 97.69 69 CYS A C 1
ATOM 509 O O . CYS A 1 69 ? 8.203 -12.25 -4.27 1 97.69 69 CYS A O 1
ATOM 511 N N . ASP A 1 70 ? 7.195 -14.266 -4.211 1 97.94 70 ASP A N 1
ATOM 512 C CA . ASP A 1 70 ? 8.383 -14.93 -4.742 1 97.94 70 ASP A CA 1
ATOM 513 C C . ASP A 1 70 ? 8.766 -14.367 -6.109 1 97.94 70 ASP A C 1
ATOM 515 O O . ASP A 1 70 ? 9.945 -14.188 -6.406 1 97.94 70 ASP A O 1
ATOM 519 N N . ILE A 1 71 ? 7.812 -14.164 -6.883 1 98.06 71 ILE A N 1
ATOM 520 C CA . ILE A 1 71 ? 8.039 -13.625 -8.219 1 98.06 71 ILE A CA 1
ATOM 521 C C . ILE A 1 71 ? 8.703 -12.25 -8.117 1 98.06 71 ILE A C 1
ATOM 523 O O . ILE A 1 71 ? 9.68 -11.969 -8.812 1 98.06 71 ILE A O 1
ATOM 527 N N . ALA A 1 72 ? 8.18 -11.406 -7.309 1 96.69 72 ALA A N 1
ATOM 528 C CA . ALA A 1 72 ? 8.711 -10.055 -7.137 1 96.69 72 ALA A CA 1
ATOM 529 C C . ALA A 1 72 ? 10.125 -10.094 -6.574 1 96.69 72 ALA A C 1
ATOM 531 O O . ALA A 1 72 ? 10.977 -9.281 -6.949 1 96.69 72 ALA A O 1
ATOM 532 N N . ILE A 1 73 ? 10.445 -11.039 -5.641 1 96 73 ILE A N 1
ATOM 533 C CA . ILE A 1 73 ? 11.773 -11.203 -5.047 1 96 73 ILE A CA 1
ATOM 534 C C . ILE A 1 73 ? 12.766 -11.656 -6.117 1 96 73 ILE A C 1
ATOM 536 O O . ILE A 1 73 ? 13.844 -11.078 -6.254 1 96 73 ILE A O 1
ATOM 540 N N . LYS A 1 74 ? 12.312 -12.656 -6.867 1 96.56 74 LYS A N 1
ATOM 541 C CA . LYS A 1 74 ? 13.164 -13.188 -7.934 1 96.56 74 LYS A CA 1
ATOM 542 C C . LYS A 1 74 ? 13.484 -12.109 -8.961 1 96.56 74 LYS A C 1
ATOM 544 O O . LYS A 1 74 ? 14.578 -12.094 -9.531 1 96.56 74 LYS A O 1
ATOM 549 N N . ALA A 1 75 ? 12.578 -11.234 -9.156 1 94.88 75 ALA A N 1
ATOM 550 C CA . ALA A 1 75 ? 12.742 -10.164 -10.141 1 94.88 75 ALA A CA 1
ATOM 551 C C . ALA A 1 75 ? 13.602 -9.031 -9.586 1 94.88 75 ALA A C 1
ATOM 553 O O . ALA A 1 75 ? 13.93 -8.086 -10.297 1 94.88 75 ALA A O 1
ATOM 554 N N . GLY A 1 76 ? 13.906 -9.023 -8.289 1 92.62 76 GLY A N 1
ATOM 555 C CA . GLY A 1 76 ? 14.734 -8 -7.664 1 92.62 76 GLY A CA 1
ATOM 556 C C . GLY A 1 76 ? 13.945 -6.773 -7.246 1 92.62 76 GLY A C 1
ATOM 557 O O . GLY A 1 76 ? 14.523 -5.711 -7.008 1 92.62 76 GLY A O 1
ATOM 558 N N . LEU A 1 77 ? 12.625 -6.906 -7.156 1 90.19 77 LEU A N 1
ATOM 559 C CA . LEU A 1 77 ? 11.75 -5.785 -6.82 1 90.19 77 LEU A CA 1
ATOM 560 C C . LEU A 1 77 ? 11.516 -5.711 -5.316 1 90.19 77 LEU A C 1
ATOM 562 O O . LEU A 1 77 ? 11.109 -4.668 -4.797 1 90.19 77 LEU A O 1
ATOM 566 N N . LEU A 1 78 ? 11.703 -6.855 -4.703 1 89.12 78 LEU A N 1
ATOM 567 C CA . LEU A 1 78 ? 11.516 -6.992 -3.264 1 89.12 78 LEU A CA 1
ATOM 568 C C . LEU A 1 78 ? 12.648 -7.801 -2.643 1 89.12 78 LEU A C 1
ATOM 570 O O . LEU A 1 78 ? 13.211 -8.695 -3.287 1 89.12 78 LEU A O 1
ATOM 574 N N . GLU A 1 79 ? 12.891 -7.383 -1.477 1 90.5 79 GLU A N 1
ATOM 575 C CA . GLU A 1 79 ? 13.75 -8.242 -0.668 1 90.5 79 GLU A CA 1
ATOM 576 C C . GLU A 1 79 ? 12.93 -9.125 0.262 1 90.5 79 GLU A C 1
ATOM 578 O O . GLU A 1 79 ? 11.867 -8.719 0.735 1 90.5 79 GLU A O 1
ATOM 583 N N . ILE A 1 80 ? 13.43 -10.32 0.506 1 89.81 80 ILE A N 1
ATOM 584 C CA . ILE A 1 80 ? 12.719 -11.281 1.343 1 89.81 80 ILE A CA 1
ATOM 585 C C . ILE A 1 80 ? 12.398 -10.648 2.697 1 89.81 80 ILE A C 1
ATOM 587 O O . ILE A 1 80 ? 11.344 -10.906 3.275 1 89.81 80 ILE A O 1
ATOM 591 N N . GLU A 1 81 ? 13.305 -9.828 3.236 1 86.75 81 GLU A N 1
ATOM 592 C CA . GLU A 1 81 ? 13.164 -9.203 4.547 1 86.75 81 GLU A CA 1
ATOM 593 C C . GLU A 1 81 ? 12.039 -8.172 4.547 1 86.75 81 GLU A C 1
ATOM 595 O O . GLU A 1 81 ? 11.523 -7.809 5.605 1 86.75 81 GLU A O 1
ATOM 600 N N . SER A 1 82 ? 11.586 -7.781 3.387 1 83.75 82 SER A N 1
ATOM 601 C CA . SER A 1 82 ? 10.531 -6.781 3.268 1 83.75 82 SER A CA 1
ATOM 602 C C . SER A 1 82 ? 9.156 -7.426 3.32 1 83.75 82 SER A C 1
ATOM 604 O O . SER A 1 82 ? 8.141 -6.73 3.42 1 83.75 82 SER A O 1
ATOM 606 N N . CYS A 1 83 ? 9.219 -8.688 3.268 1 89 83 CYS A N 1
ATOM 607 C CA . CYS A 1 83 ? 7.953 -9.414 3.301 1 89 83 CYS A CA 1
ATOM 608 C C . CYS A 1 83 ? 7.531 -9.703 4.734 1 89 83 CYS A C 1
ATOM 610 O O . CYS A 1 83 ? 8.367 -10.047 5.574 1 89 83 CYS A O 1
ATOM 612 N N . LEU A 1 84 ? 6.293 -9.531 4.988 1 88.69 84 LEU A N 1
ATOM 613 C CA . LEU A 1 84 ? 5.699 -9.852 6.281 1 88.69 84 LEU A CA 1
ATOM 614 C C . LEU A 1 84 ? 4.805 -11.086 6.176 1 88.69 84 LEU A C 1
ATOM 616 O O . LEU A 1 84 ? 4.125 -11.281 5.164 1 88.69 84 LEU A O 1
ATOM 620 N N . LEU A 1 85 ? 4.867 -11.844 7.266 1 91.94 85 LEU A N 1
ATOM 621 C CA . LEU A 1 85 ? 3.945 -12.977 7.316 1 91.94 85 LEU A CA 1
ATOM 622 C C . LEU A 1 85 ? 2.695 -12.625 8.117 1 91.94 85 LEU A C 1
ATOM 624 O O . LEU A 1 85 ? 2.791 -12.188 9.266 1 91.94 85 LEU A O 1
ATOM 628 N N . ILE A 1 86 ? 1.576 -12.75 7.469 1 93 86 ILE A N 1
ATOM 629 C CA . ILE A 1 86 ? 0.283 -12.602 8.133 1 93 86 ILE A CA 1
ATOM 630 C C . ILE A 1 86 ? -0.444 -13.938 8.156 1 93 86 ILE A C 1
ATOM 632 O O . ILE A 1 86 ? -0.902 -14.422 7.117 1 93 86 ILE A O 1
ATOM 636 N N . GLU A 1 87 ? -0.583 -14.5 9.328 1 94.25 87 GLU A N 1
ATOM 637 C CA . GLU A 1 87 ? -1.162 -15.828 9.469 1 94.25 87 GLU A CA 1
ATOM 638 C C . GLU A 1 87 ? -0.489 -16.828 8.531 1 94.25 87 GLU A C 1
ATOM 640 O O . GLU A 1 87 ? -1.166 -17.594 7.844 1 94.25 87 GLU A O 1
ATOM 645 N N . GLY A 1 88 ? 0.762 -16.688 8.398 1 94.44 88 GLY A N 1
ATOM 646 C CA . GLY A 1 88 ? 1.564 -17.609 7.621 1 94.44 88 GLY A CA 1
ATOM 647 C C . GLY A 1 88 ? 1.599 -17.281 6.145 1 94.44 88 GLY A C 1
ATOM 648 O O . GLY A 1 88 ? 2.275 -17.953 5.363 1 94.44 88 GLY A O 1
ATOM 649 N N . VAL A 1 89 ? 0.899 -16.25 5.711 1 96.25 89 VAL A N 1
ATOM 650 C CA . VAL A 1 89 ? 0.853 -15.852 4.309 1 96.25 89 VAL A CA 1
ATOM 651 C C . VAL A 1 89 ? 1.784 -14.664 4.078 1 96.25 89 VAL A C 1
ATOM 653 O O . VAL A 1 89 ? 1.646 -13.625 4.727 1 96.25 89 VAL A O 1
ATOM 656 N N . PRO A 1 90 ? 2.699 -14.789 3.111 1 95.81 90 PRO A N 1
ATOM 657 C CA . PRO A 1 90 ? 3.572 -13.648 2.803 1 95.81 90 PRO A CA 1
ATOM 658 C C . PRO A 1 90 ? 2.811 -12.461 2.23 1 95.81 90 PRO A C 1
ATOM 660 O O . PRO A 1 90 ? 1.931 -12.633 1.382 1 95.81 90 PRO A O 1
ATOM 663 N N . HIS A 1 91 ? 3.107 -11.336 2.721 1 94.88 91 HIS A N 1
ATOM 664 C CA . HIS A 1 91 ? 2.596 -10.047 2.254 1 94.88 91 HIS A CA 1
ATOM 665 C C . HIS A 1 91 ? 3.725 -9.047 2.049 1 94.88 91 HIS A C 1
ATOM 667 O O . HIS A 1 91 ? 4.648 -8.969 2.863 1 94.88 91 HIS A O 1
ATOM 673 N N . ALA A 1 92 ? 3.672 -8.328 0.937 1 92.88 92 ALA A N 1
ATOM 674 C CA . ALA A 1 92 ? 4.672 -7.301 0.675 1 92.88 92 ALA A CA 1
ATOM 675 C C . ALA A 1 92 ? 4.051 -6.098 -0.029 1 92.88 92 ALA A C 1
ATOM 677 O O . ALA A 1 92 ? 3.062 -6.238 -0.752 1 92.88 92 ALA A O 1
ATOM 678 N N . GLN A 1 93 ? 4.605 -5.016 0.306 1 89.06 93 GLN A N 1
ATOM 679 C CA . GLN A 1 93 ? 4.254 -3.773 -0.375 1 89.06 93 GLN A CA 1
ATOM 680 C C . GLN A 1 93 ? 5.48 -3.145 -1.032 1 89.06 93 GLN A C 1
ATOM 682 O O . GLN A 1 93 ? 6.57 -3.145 -0.455 1 89.06 93 GLN A O 1
ATOM 687 N N . ILE A 1 94 ? 5.238 -2.699 -2.295 1 87.06 94 ILE A N 1
ATOM 688 C CA . ILE A 1 94 ? 6.258 -1.95 -3.023 1 87.06 94 ILE A CA 1
ATOM 689 C C . ILE A 1 94 ? 5.836 -0.488 -3.143 1 87.06 94 ILE A C 1
ATOM 691 O O . ILE A 1 94 ? 4.688 -0.192 -3.479 1 87.06 94 ILE A O 1
ATOM 695 N N . TYR A 1 95 ? 6.68 0.369 -2.715 1 77.81 95 TYR A N 1
ATOM 696 C CA . TYR A 1 95 ? 6.465 1.799 -2.902 1 77.81 95 TYR A CA 1
ATOM 697 C C . TYR A 1 95 ? 7.633 2.432 -3.652 1 77.81 95 TYR A C 1
ATOM 699 O O . TYR A 1 95 ? 8.789 2.266 -3.266 1 77.81 95 TYR A O 1
ATOM 707 N N . GLY A 1 96 ? 7.305 2.697 -4.938 1 64.69 96 GLY A N 1
ATOM 708 C CA . GLY A 1 96 ? 8.336 3.244 -5.809 1 64.69 96 GLY A CA 1
ATOM 709 C C . GLY A 1 96 ? 8.914 4.547 -5.297 1 64.69 96 GLY A C 1
ATOM 710 O O . GLY A 1 96 ? 8.812 5.582 -5.961 1 64.69 96 GLY A O 1
ATOM 711 N N . VAL A 1 97 ? 9.086 4.48 -4.164 1 53.41 97 VAL A N 1
ATOM 712 C CA . VAL A 1 97 ? 9.938 5.582 -3.715 1 53.41 97 VAL A CA 1
ATOM 713 C C . VAL A 1 97 ? 11.383 5.109 -3.611 1 53.41 97 VAL A C 1
ATOM 715 O O . VAL A 1 97 ? 11.648 3.912 -3.457 1 53.41 97 VAL A O 1
ATOM 718 N N . MET B 1 1 ? 0.256 21.047 8.93 1 97.75 1 MET B N 1
ATOM 719 C CA . MET B 1 1 ? 0.334 19.938 7.977 1 97.75 1 MET B CA 1
ATOM 720 C C . MET B 1 1 ? -0.999 19.75 7.262 1 97.75 1 MET B C 1
ATOM 722 O O . MET B 1 1 ? -2.01 20.328 7.648 1 97.75 1 MET B O 1
ATOM 726 N N . TYR B 1 2 ? -0.992 19.031 6.148 1 98.69 2 TYR B N 1
ATOM 727 C CA . TYR B 1 2 ? -2.217 18.672 5.441 1 98.69 2 TYR B CA 1
ATOM 728 C C . TYR B 1 2 ? -2.527 17.188 5.609 1 98.69 2 TYR B C 1
ATOM 730 O O . TYR B 1 2 ? -1.616 16.375 5.758 1 98.69 2 TYR B O 1
ATOM 738 N N . LEU B 1 3 ? -3.744 16.859 5.621 1 98.25 3 LEU B N 1
ATOM 739 C CA . LEU B 1 3 ? -4.199 15.492 5.852 1 98.25 3 LEU B CA 1
ATOM 740 C C . LEU B 1 3 ? -5.449 15.188 5.031 1 98.25 3 LEU B C 1
ATOM 742 O O . LEU B 1 3 ? -6.348 16.031 4.93 1 98.25 3 LEU B O 1
ATOM 746 N N . LYS B 1 4 ? -5.531 14.094 4.465 1 97.44 4 LYS B N 1
ATOM 747 C CA . LYS B 1 4 ? -6.699 13.594 3.746 1 97.44 4 LYS B CA 1
ATOM 748 C C . LYS B 1 4 ? -6.828 12.086 3.883 1 97.44 4 LYS B C 1
ATOM 750 O O . LYS B 1 4 ? -5.828 11.367 3.863 1 97.44 4 LYS B O 1
ATOM 755 N N . ILE B 1 5 ? -7.945 11.578 4.035 1 95.88 5 ILE B N 1
ATOM 756 C CA . ILE B 1 5 ? -8.203 10.148 4.129 1 95.88 5 ILE B CA 1
ATOM 757 C C . ILE B 1 5 ? -8.93 9.672 2.871 1 95.88 5 ILE B C 1
ATOM 759 O O . ILE B 1 5 ? -9.914 10.281 2.445 1 95.88 5 ILE B O 1
ATOM 763 N N . HIS B 1 6 ? -8.43 8.633 2.256 1 92.88 6 HIS B N 1
ATOM 764 C CA . HIS B 1 6 ? -9.023 7.996 1.088 1 92.88 6 HIS B CA 1
ATOM 765 C C . HIS B 1 6 ? -9.625 6.641 1.448 1 92.88 6 HIS B C 1
ATOM 767 O O . HIS B 1 6 ? -9.016 5.863 2.182 1 92.88 6 HIS B O 1
ATOM 773 N N . ASN B 1 7 ? -10.734 6.43 0.996 1 90.44 7 ASN B N 1
ATOM 774 C CA . ASN B 1 7 ? -11.344 5.113 1.145 1 90.44 7 ASN B CA 1
ATOM 775 C C . ASN B 1 7 ? -11.227 4.293 -0.137 1 90.44 7 ASN B C 1
ATOM 777 O O . ASN B 1 7 ? -11.773 4.672 -1.174 1 90.44 7 ASN B O 1
ATOM 781 N N . ILE B 1 8 ? -10.523 3.221 -0.072 1 85.94 8 ILE B N 1
ATOM 782 C CA . ILE B 1 8 ? -10.328 2.338 -1.217 1 85.94 8 ILE B CA 1
ATOM 783 C C . ILE B 1 8 ? -11.094 1.031 -0.994 1 85.94 8 ILE B C 1
ATOM 785 O O . ILE B 1 8 ? -10.812 0.296 -0.045 1 85.94 8 ILE B O 1
ATOM 789 N N . PRO B 1 9 ? -11.945 0.736 -1.83 1 84.06 9 PRO B N 1
ATOM 790 C CA . PRO B 1 9 ? -12.688 -0.52 -1.683 1 84.06 9 PRO B CA 1
ATOM 791 C C . PRO B 1 9 ? -11.766 -1.731 -1.541 1 84.06 9 PRO B C 1
ATOM 793 O O . PRO B 1 9 ? -10.82 -1.887 -2.316 1 84.06 9 PRO B O 1
ATOM 796 N N . GLY B 1 10 ? -12.016 -2.506 -0.443 1 77.81 10 GLY B N 1
ATOM 797 C CA . GLY B 1 10 ? -11.258 -3.732 -0.251 1 77.81 10 GLY B CA 1
ATOM 798 C C . GLY B 1 10 ? -9.938 -3.512 0.452 1 77.81 10 GLY B C 1
ATOM 799 O O . GLY B 1 10 ? -9.359 -4.445 1.017 1 77.81 10 GLY B O 1
ATOM 800 N N . GLN B 1 11 ? -9.414 -2.395 0.388 1 81.31 11 GLN B N 1
ATOM 801 C CA . GLN B 1 11 ? -8.133 -2.086 1.012 1 81.31 11 GLN B CA 1
ATOM 802 C C . GLN B 1 11 ? -8.328 -1.342 2.33 1 81.31 11 GLN B C 1
ATOM 804 O O . GLN B 1 11 ? -7.473 -1.405 3.217 1 81.31 11 GLN B O 1
ATOM 809 N N . GLY B 1 12 ? -9.453 -0.571 2.385 1 85.06 12 GLY B N 1
ATOM 810 C CA . GLY B 1 12 ? -9.688 0.246 3.564 1 85.06 12 GLY B CA 1
ATOM 811 C C . GLY B 1 12 ? -9.266 1.691 3.385 1 85.06 12 GLY B C 1
ATOM 812 O O . GLY B 1 12 ? -9.227 2.197 2.262 1 85.06 12 GLY B O 1
ATOM 813 N N . SER B 1 13 ? -9.148 2.312 4.477 1 89.88 13 SER B N 1
ATOM 814 C CA . SER B 1 13 ? -8.789 3.727 4.457 1 89.88 13 SER B CA 1
ATOM 815 C C . SER B 1 13 ? -7.277 3.916 4.426 1 89.88 13 SER B C 1
ATOM 817 O O . SER B 1 13 ? -6.543 3.225 5.133 1 89.88 13 SER B O 1
ATOM 819 N N . ILE B 1 14 ? -6.852 4.844 3.598 1 92.19 14 ILE B N 1
ATOM 820 C CA . ILE B 1 14 ? -5.453 5.254 3.547 1 92.19 14 ILE B CA 1
ATOM 821 C C . ILE B 1 14 ? -5.328 6.723 3.947 1 92.19 14 ILE B C 1
ATOM 823 O O . ILE B 1 14 ? -5.961 7.59 3.346 1 92.19 14 ILE B O 1
ATOM 827 N N . LEU B 1 15 ? -4.578 6.957 4.953 1 95.88 15 LEU B N 1
ATOM 828 C CA . LEU B 1 15 ? -4.309 8.328 5.371 1 95.88 15 LEU B CA 1
ATOM 829 C C . LEU B 1 15 ? -3.1 8.898 4.633 1 95.88 15 LEU B C 1
ATOM 831 O O . LEU B 1 15 ? -2.062 8.242 4.539 1 95.88 15 LEU B O 1
ATOM 835 N N . ALA B 1 16 ? -3.32 10.047 4.039 1 96.62 16 ALA B N 1
ATOM 836 C CA . ALA B 1 16 ? -2.215 10.812 3.469 1 96.62 16 ALA B CA 1
ATOM 837 C C . ALA B 1 16 ? -1.969 12.094 4.266 1 96.62 16 ALA B C 1
ATOM 839 O O . ALA B 1 16 ? -2.91 12.82 4.586 1 96.62 16 ALA B O 1
ATOM 840 N N . ALA B 1 17 ? -0.743 12.352 4.637 1 98.12 17 ALA B N 1
ATOM 841 C CA . ALA B 1 17 ? -0.391 13.578 5.344 1 98.12 17 ALA B CA 1
ATOM 842 C C . ALA B 1 17 ? 0.98 14.086 4.91 1 98.12 17 ALA B C 1
ATOM 844 O O . ALA B 1 17 ? 1.88 13.297 4.621 1 98.12 17 ALA B O 1
ATOM 845 N N . CYS B 1 18 ? 1.107 15.328 4.91 1 98.25 18 CYS B N 1
ATOM 846 C CA . CYS B 1 18 ? 2.389 15.914 4.531 1 98.25 18 CYS B CA 1
ATOM 847 C C . CYS B 1 18 ? 2.633 17.219 5.277 1 98.25 18 CYS B C 1
ATOM 849 O O . CYS B 1 18 ? 1.69 17.859 5.758 1 98.25 18 CYS B O 1
ATOM 851 N N . ASP B 1 19 ? 3.928 17.547 5.387 1 98.69 19 ASP B N 1
ATOM 852 C CA . ASP B 1 19 ? 4.258 18.891 5.863 1 98.69 19 ASP B CA 1
ATOM 853 C C . ASP B 1 19 ? 3.723 19.969 4.914 1 98.69 19 ASP B C 1
ATOM 855 O O . ASP B 1 19 ? 3.787 19.812 3.693 1 98.69 19 ASP B O 1
ATOM 859 N N . ALA B 1 20 ? 3.314 21.047 5.484 1 98.44 20 ALA B N 1
ATOM 860 C CA . ALA B 1 20 ? 2.607 22.078 4.727 1 98.44 20 ALA B CA 1
ATOM 861 C C . ALA B 1 20 ? 3.504 22.688 3.65 1 98.44 20 ALA B C 1
ATOM 863 O O . ALA B 1 20 ? 3.043 22.984 2.549 1 98.44 20 ALA B O 1
ATOM 864 N N . GLU B 1 21 ? 4.773 22.875 3.896 1 98.12 21 GLU B N 1
ATOM 865 C CA . GLU B 1 21 ? 5.68 23.562 2.982 1 98.12 21 GLU B CA 1
ATOM 866 C C . GLU B 1 21 ? 5.977 22.703 1.753 1 98.12 21 GLU B C 1
ATOM 868 O O . GLU B 1 21 ? 6.539 23.188 0.771 1 98.12 21 GLU B O 1
ATOM 873 N N . LEU B 1 22 ? 5.582 21.469 1.827 1 98.06 22 LEU B N 1
ATOM 874 C CA . LEU B 1 22 ? 5.855 20.562 0.714 1 98.06 22 LEU B CA 1
ATOM 875 C C . LEU B 1 22 ? 4.75 20.641 -0.331 1 98.06 22 LEU B C 1
ATOM 877 O O . LEU B 1 22 ? 4.91 20.141 -1.447 1 98.06 22 LEU B O 1
ATOM 881 N N . MET B 1 23 ? 3.645 21.25 0.021 1 97.88 23 MET B N 1
ATOM 882 C CA . MET B 1 23 ? 2.496 21.312 -0.877 1 97.88 23 MET B CA 1
ATOM 883 C C . MET B 1 23 ? 2.879 21.953 -2.203 1 97.88 23 MET B C 1
ATOM 885 O O . MET B 1 23 ? 3.5 23.031 -2.221 1 97.88 23 MET B O 1
ATOM 889 N N . GLY B 1 24 ? 2.531 21.219 -3.277 1 96.62 24 GLY B N 1
ATOM 890 C CA . GLY B 1 24 ? 2.803 21.75 -4.602 1 96.62 24 GLY B CA 1
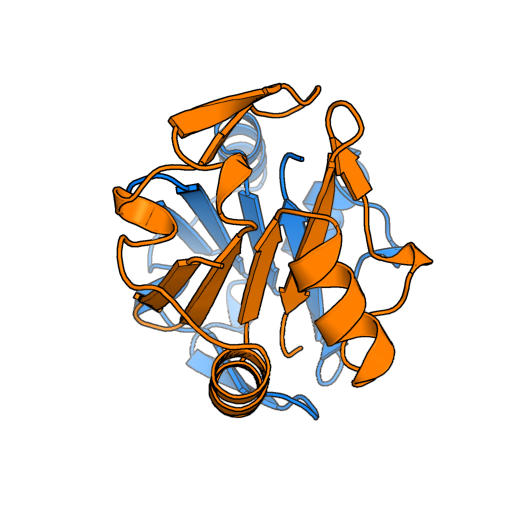ATOM 891 C C . GLY B 1 24 ? 4.129 21.281 -5.172 1 96.62 24 GLY B C 1
ATOM 892 O O . GLY B 1 24 ? 4.426 21.531 -6.344 1 96.62 24 GLY B O 1
ATOM 893 N N . LYS B 1 25 ? 4.93 20.609 -4.375 1 96.31 25 LYS B N 1
ATOM 894 C CA . LYS B 1 25 ? 6.23 20.141 -4.84 1 96.31 25 LYS B CA 1
ATOM 895 C C . LYS B 1 25 ? 6.129 18.75 -5.465 1 96.31 25 LYS B C 1
ATOM 897 O O . LYS B 1 25 ? 5.168 18.016 -5.207 1 96.31 25 LYS B O 1
ATOM 902 N N . THR B 1 26 ? 7.027 18.484 -6.324 1 95 26 THR B N 1
ATOM 903 C CA . THR B 1 26 ? 7.277 17.141 -6.867 1 95 26 THR B CA 1
ATOM 904 C C . THR B 1 26 ? 8.688 16.672 -6.527 1 95 26 THR B C 1
ATOM 906 O O . THR B 1 26 ? 9.664 17.375 -6.812 1 95 26 THR B O 1
ATOM 909 N N . LEU B 1 27 ? 8.703 15.547 -5.84 1 93.38 27 LEU B N 1
ATOM 910 C CA . LEU B 1 27 ? 9.992 14.969 -5.469 1 93.38 27 LEU B CA 1
ATOM 911 C C . LEU B 1 27 ? 10.336 13.781 -6.363 1 93.38 27 LEU B C 1
ATOM 913 O O . LEU B 1 27 ? 9.477 12.93 -6.625 1 93.38 27 LEU B O 1
ATOM 917 N N . THR B 1 28 ? 11.547 13.719 -6.727 1 89.25 28 THR B N 1
ATOM 918 C CA . THR B 1 28 ? 11.984 12.695 -7.672 1 89.25 28 THR B CA 1
ATOM 919 C C . THR B 1 28 ? 12.727 11.578 -6.953 1 89.25 28 THR B C 1
ATOM 921 O O . THR B 1 28 ? 13.562 11.844 -6.078 1 89.25 28 THR B O 1
ATOM 924 N N . SER B 1 29 ? 12.258 10.367 -7.184 1 82.88 29 SER B N 1
ATOM 925 C CA . SER B 1 29 ? 12.953 9.156 -6.742 1 82.88 29 SER B CA 1
ATOM 926 C C . SER B 1 29 ? 13.305 8.258 -7.922 1 82.88 29 SER B C 1
ATOM 928 O O . SER B 1 29 ? 12.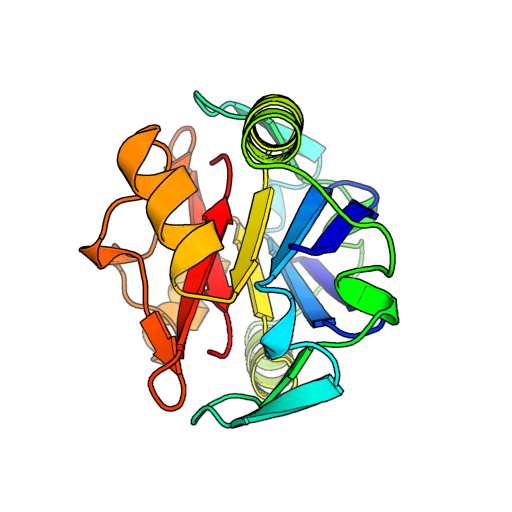852 8.5 -9.047 1 82.88 29 SER B O 1
ATOM 930 N N . PRO B 1 30 ? 14.305 7.289 -7.754 1 73.88 30 PRO B N 1
ATOM 931 C CA . PRO B 1 30 ? 14.719 6.441 -8.875 1 73.88 30 PRO B CA 1
ATOM 932 C C . PRO B 1 30 ? 13.547 5.699 -9.516 1 73.88 30 PRO B C 1
ATOM 934 O O . PRO B 1 30 ? 13.531 5.5 -10.734 1 73.88 30 PRO B O 1
ATOM 937 N N . LEU B 1 31 ? 12.516 5.387 -8.742 1 73.38 31 LEU B N 1
ATOM 938 C CA . LEU B 1 31 ? 11.438 4.562 -9.266 1 73.38 31 LEU B CA 1
ATOM 939 C C . LEU B 1 31 ? 10.258 5.426 -9.695 1 73.38 31 LEU B C 1
ATOM 941 O O . LEU B 1 31 ? 9.578 5.113 -10.68 1 73.38 31 LEU B O 1
ATOM 945 N N . CYS B 1 32 ? 10 6.473 -8.938 1 80.75 32 CYS B N 1
ATOM 946 C CA . CYS B 1 32 ? 8.859 7.293 -9.336 1 80.75 32 CYS B CA 1
ATOM 947 C C . CYS B 1 32 ? 8.922 8.664 -8.68 1 80.75 32 CYS B C 1
ATOM 949 O O . CYS B 1 32 ? 9.602 8.844 -7.664 1 80.75 32 CYS B O 1
ATOM 951 N N . ASP B 1 33 ? 8.242 9.523 -9.336 1 87.5 33 ASP B N 1
ATOM 952 C CA . ASP B 1 33 ? 8.078 10.852 -8.75 1 87.5 33 ASP B CA 1
ATOM 953 C C . ASP B 1 33 ? 6.906 10.875 -7.773 1 87.5 33 ASP B C 1
ATOM 955 O O . ASP B 1 33 ? 5.902 10.195 -7.98 1 87.5 33 ASP B O 1
ATOM 959 N N . VAL B 1 34 ? 7.102 11.68 -6.707 1 90.62 34 VAL B N 1
ATOM 960 C CA . VAL B 1 34 ? 6.043 11.867 -5.723 1 90.62 34 VAL B CA 1
ATOM 961 C C . VAL B 1 34 ? 5.5 13.297 -5.816 1 90.62 34 VAL B C 1
ATOM 963 O O . VAL B 1 34 ? 6.219 14.258 -5.539 1 90.62 34 VAL B O 1
ATOM 966 N N . GLU B 1 35 ? 4.305 13.32 -6.293 1 92.75 35 GLU B N 1
ATOM 967 C CA . GLU B 1 35 ? 3.646 14.625 -6.336 1 92.75 35 GLU B CA 1
ATOM 968 C C . GLU B 1 35 ? 2.891 14.906 -5.039 1 92.75 35 GLU B C 1
ATOM 970 O O . GLU B 1 35 ? 2.029 14.117 -4.637 1 92.75 35 GLU B O 1
ATOM 975 N N . ILE B 1 36 ? 3.277 16.016 -4.43 1 95.75 36 ILE B N 1
ATOM 976 C CA . ILE B 1 36 ? 2.588 16.422 -3.213 1 95.75 36 ILE B CA 1
ATOM 977 C C . ILE B 1 36 ? 1.571 17.516 -3.543 1 95.75 36 ILE B C 1
ATOM 979 O O . ILE B 1 36 ? 1.911 18.703 -3.57 1 95.75 36 ILE B O 1
ATOM 983 N N . ASP B 1 37 ? 0.355 17.047 -3.691 1 96.12 37 ASP B N 1
ATOM 984 C CA . ASP B 1 37 ? -0.679 17.984 -4.117 1 96.12 37 ASP B CA 1
ATOM 985 C C . ASP B 1 37 ? -2.008 17.688 -3.426 1 96.12 37 ASP B C 1
ATOM 987 O O . ASP B 1 37 ? -2.189 16.609 -2.854 1 96.12 37 ASP B O 1
ATOM 991 N N . PRO B 1 38 ? -2.947 18.641 -3.564 1 97 38 PRO B N 1
ATOM 992 C CA . PRO B 1 38 ? -4.203 18.5 -2.818 1 97 38 PRO B CA 1
ATOM 993 C C . PRO B 1 38 ? -5.023 17.297 -3.252 1 97 38 PRO B C 1
ATOM 995 O O . PRO B 1 38 ? -5.855 16.797 -2.484 1 97 38 PRO B O 1
ATOM 998 N N . SER B 1 39 ? -4.867 16.797 -4.43 1 95.12 39 SER B N 1
ATOM 999 C CA . SER B 1 39 ? -5.656 15.656 -4.879 1 95.12 39 SER B CA 1
ATOM 1000 C C . SER B 1 39 ? -5.422 14.438 -3.996 1 95.12 39 SER B C 1
ATOM 1002 O O . SER B 1 39 ? -6.363 13.719 -3.656 1 95.12 39 SER B O 1
ATOM 1004 N N . PHE B 1 40 ? -4.219 14.258 -3.477 1 94.94 40 PHE B N 1
ATOM 1005 C CA . PHE B 1 40 ? -3.898 13.109 -2.643 1 94.94 40 PHE B CA 1
ATOM 1006 C C . PHE B 1 40 ? -3.742 13.523 -1.185 1 94.94 40 PHE B C 1
ATOM 1008 O O . PHE B 1 40 ? -4.246 12.852 -0.284 1 94.94 40 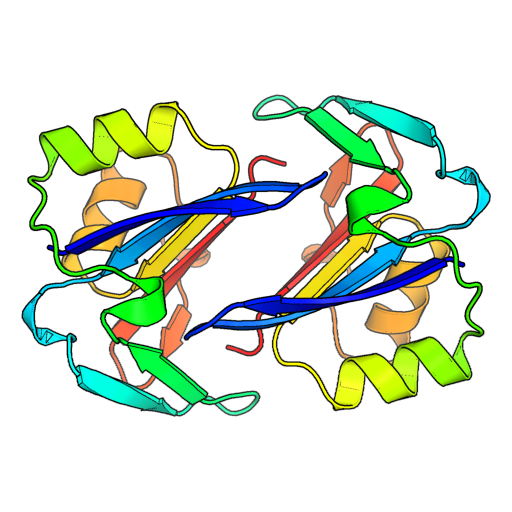PHE B O 1
ATOM 1015 N N . TYR B 1 41 ? -3.084 14.609 -0.913 1 97.44 41 TYR B N 1
ATOM 1016 C CA . TYR B 1 41 ? -2.77 14.984 0.461 1 97.44 41 TYR B CA 1
ATOM 1017 C C . TYR B 1 41 ? -3.834 15.922 1.028 1 97.44 41 TYR B C 1
ATOM 1019 O O . TYR B 1 41 ? -3.828 16.219 2.223 1 97.44 41 TYR B O 1
ATOM 1027 N N . GLY B 1 42 ? -4.699 16.406 0.155 1 96.75 42 GLY B N 1
ATOM 1028 C CA . GLY B 1 42 ? -5.789 17.25 0.622 1 96.75 42 GLY B CA 1
ATOM 1029 C C . GLY B 1 42 ? -5.383 18.703 0.787 1 96.75 42 GLY B C 1
ATOM 1030 O O . GLY B 1 42 ? -4.234 19.078 0.535 1 96.75 42 GLY B O 1
ATOM 1031 N N . ASP B 1 43 ? -6.375 19.438 1.167 1 96.75 43 ASP B N 1
ATOM 1032 C CA . ASP B 1 43 ? -6.172 20.875 1.385 1 96.75 43 ASP B CA 1
ATOM 1033 C C . ASP B 1 43 ? -6.629 21.281 2.783 1 96.75 43 ASP B C 1
ATOM 1035 O O . ASP B 1 43 ? -6.785 22.469 3.064 1 96.75 43 ASP B O 1
ATOM 1039 N N . THR B 1 44 ? -6.867 20.375 3.639 1 97.5 44 THR B N 1
ATOM 1040 C CA . THR B 1 44 ? -7.293 20.625 5.012 1 97.5 44 THR B CA 1
ATOM 1041 C C . THR B 1 44 ? -6.105 20.578 5.965 1 97.5 44 THR B C 1
ATOM 1043 O O . THR B 1 44 ? -5.375 19.578 6.004 1 97.5 44 THR B O 1
ATOM 1046 N N . ARG B 1 45 ? -5.945 21.578 6.723 1 98.25 45 ARG B N 1
ATOM 1047 C CA . ARG B 1 45 ? -4.879 21.609 7.719 1 98.25 45 ARG B CA 1
ATOM 1048 C C . ARG B 1 45 ? -5.215 20.719 8.914 1 98.25 45 ARG B C 1
ATOM 1050 O O . ARG B 1 45 ? -6.387 20.562 9.258 1 98.25 45 ARG B O 1
ATOM 1057 N N . ALA B 1 46 ? -4.18 20.172 9.477 1 98.31 46 ALA B N 1
ATOM 1058 C CA . ALA B 1 46 ? -4.355 19.328 10.656 1 98.31 46 ALA B CA 1
ATOM 1059 C C . ALA B 1 46 ? -3.285 19.609 11.703 1 98.31 46 ALA B C 1
ATOM 1061 O O . ALA B 1 46 ? -2.129 19.875 11.367 1 98.31 46 ALA B O 1
ATOM 1062 N N . THR B 1 47 ? -3.717 19.484 12.875 1 98.25 47 THR B N 1
ATOM 1063 C CA . THR B 1 47 ? -2.783 19.578 13.992 1 98.25 47 THR B CA 1
ATOM 1064 C C . THR B 1 47 ? -2.146 18.219 14.273 1 98.25 47 THR B C 1
ATOM 1066 O O . THR B 1 47 ? -2.543 17.203 13.688 1 98.25 47 THR B O 1
ATOM 1069 N N . GLU B 1 48 ? -1.096 18.312 15.109 1 98.31 48 GLU B N 1
ATOM 1070 C CA . GLU B 1 48 ? -0.475 17.062 15.547 1 98.31 48 GLU B CA 1
ATOM 1071 C C . GLU B 1 48 ? -1.5 16.125 16.188 1 98.31 48 GLU B C 1
ATOM 1073 O O . GLU B 1 48 ? -1.519 14.93 15.914 1 98.31 48 GLU B O 1
ATOM 1078 N N . GLU B 1 49 ? -2.326 16.672 16.984 1 98 49 GLU B N 1
ATOM 1079 C CA . GLU B 1 49 ? -3.34 15.875 17.672 1 98 49 GLU B CA 1
ATOM 1080 C C . GLU B 1 49 ? -4.312 15.25 16.688 1 98 49 GLU B C 1
ATOM 1082 O O . GLU B 1 49 ? -4.695 14.086 16.828 1 98 49 GLU B O 1
ATOM 1087 N N . GLU B 1 50 ? -4.691 15.945 15.742 1 98.06 50 GLU B N 1
ATOM 1088 C CA . GLU B 1 50 ? -5.617 15.453 14.719 1 98.06 50 GLU B CA 1
ATOM 1089 C C . GLU B 1 50 ? -4.973 14.359 13.875 1 98.06 50 GLU B C 1
ATOM 1091 O O . GLU B 1 50 ? -5.629 13.383 13.508 1 98.06 50 GLU B O 1
ATOM 1096 N N . LEU B 1 51 ? -3.721 14.523 13.531 1 98.19 51 LEU B N 1
ATOM 1097 C CA . LEU B 1 51 ? -2.988 13.492 12.805 1 98.19 51 LEU B CA 1
ATOM 1098 C C . LEU B 1 51 ? -2.938 12.195 13.602 1 98.19 51 LEU B C 1
ATOM 1100 O O . LEU B 1 51 ? -3.244 11.125 13.078 1 98.19 51 LEU B O 1
ATOM 1104 N N . LEU B 1 52 ? -2.605 12.297 14.852 1 97.44 52 LEU B N 1
ATOM 1105 C CA . LEU B 1 52 ? -2.49 11.117 15.703 1 97.44 52 LEU B CA 1
ATOM 1106 C C . LEU B 1 52 ? -3.838 10.414 15.844 1 97.44 52 LEU B C 1
ATOM 1108 O O . LEU B 1 52 ? -3.908 9.18 15.789 1 97.44 52 LEU B O 1
ATOM 1112 N N . ALA B 1 53 ? -4.875 11.195 16.031 1 96.88 53 ALA B N 1
ATOM 1113 C CA . ALA B 1 53 ? -6.219 10.625 16.125 1 96.88 53 ALA B CA 1
ATOM 1114 C C . ALA B 1 53 ? -6.594 9.914 14.828 1 96.88 53 ALA B C 1
ATOM 1116 O O . ALA B 1 53 ? -7.184 8.828 14.852 1 96.88 53 ALA B O 1
ATOM 1117 N N . ALA B 1 54 ? -6.285 10.523 13.664 1 96 54 ALA B N 1
ATOM 1118 C CA . ALA B 1 54 ? -6.594 9.945 12.359 1 96 54 ALA B CA 1
ATOM 1119 C C . ALA B 1 54 ? -5.801 8.664 12.125 1 96 54 ALA B C 1
ATOM 1121 O O . ALA B 1 54 ? -6.336 7.684 11.594 1 96 54 ALA B O 1
ATOM 1122 N N . LEU B 1 55 ? -4.559 8.656 12.531 1 94.94 55 LEU B N 1
ATOM 1123 C CA . LEU B 1 55 ? -3.699 7.492 12.359 1 94.94 55 LEU B CA 1
ATOM 1124 C C . LEU B 1 55 ? -4.219 6.309 13.164 1 94.94 55 LEU B C 1
ATOM 1126 O O . LEU B 1 55 ? -4.016 5.152 12.773 1 94.94 55 LEU B O 1
ATOM 1130 N N . ALA B 1 56 ? -4.895 6.535 14.234 1 90.19 56 ALA B N 1
ATOM 1131 C CA . ALA B 1 56 ? -5.453 5.484 15.086 1 90.19 56 ALA B CA 1
ATOM 1132 C C . ALA B 1 56 ? -6.641 4.805 14.414 1 90.19 56 ALA B C 1
ATOM 1134 O O . ALA B 1 56 ? -7.016 3.689 14.781 1 90.19 56 ALA B O 1
ATOM 1135 N N . ASP B 1 57 ? -7.18 5.434 13.398 1 88.94 57 ASP B N 1
ATOM 1136 C CA . ASP B 1 57 ? -8.43 4.965 12.805 1 88.94 57 ASP B CA 1
ATOM 1137 C C . ASP B 1 57 ? -8.195 4.352 11.43 1 88.94 57 ASP B C 1
ATOM 1139 O O . ASP B 1 57 ? -9.141 3.961 10.742 1 88.94 57 AS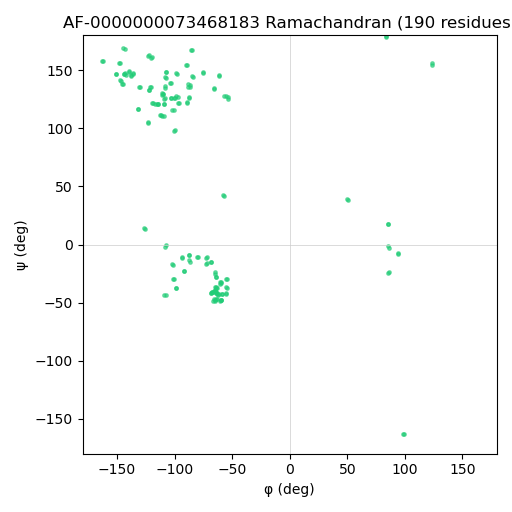P B O 1
ATOM 1143 N N . VAL B 1 58 ? -7.008 4.359 10.984 1 90 58 VAL B N 1
ATOM 1144 C CA . VAL B 1 58 ? -6.723 3.842 9.648 1 90 58 VAL B CA 1
ATOM 1145 C C . VAL B 1 58 ? -5.699 2.711 9.742 1 90 58 VAL B C 1
ATOM 1147 O O . VAL B 1 58 ? -5.012 2.57 10.758 1 90 58 VAL B O 1
ATOM 1150 N N . CYS B 1 59 ? -5.617 1.904 8.633 1 83.44 59 CYS B N 1
ATOM 1151 C CA . CYS B 1 59 ? -4.691 0.778 8.586 1 83.44 59 CYS B CA 1
ATOM 1152 C C . CYS B 1 59 ? -3.451 1.124 7.77 1 83.44 59 CYS B C 1
ATOM 1154 O O . CYS B 1 59 ? -2.414 0.472 7.898 1 83.44 59 CYS B O 1
ATOM 1156 N N . SER B 1 60 ? -3.549 2.102 7.027 1 89.25 60 SER B N 1
ATOM 1157 C CA . SER B 1 60 ? -2.455 2.484 6.137 1 89.25 60 SER B CA 1
ATOM 1158 C C . SER B 1 60 ? -2.283 3.998 6.094 1 89.25 60 SER B C 1
ATOM 1160 O O . SER B 1 60 ? -3.254 4.746 6.242 1 89.25 60 SER B O 1
ATOM 1162 N N . ALA B 1 61 ? -1.068 4.406 5.895 1 93.44 61 ALA B N 1
ATOM 1163 C CA . ALA B 1 61 ? -0.793 5.84 5.809 1 93.44 61 ALA B CA 1
ATOM 1164 C C . ALA B 1 61 ? 0.413 6.113 4.914 1 93.44 61 ALA B C 1
ATOM 1166 O O . ALA B 1 61 ? 1.352 5.316 4.867 1 93.44 61 ALA B O 1
ATOM 1167 N N . ASN B 1 62 ? 0.385 7.125 4.273 1 93.88 62 ASN B N 1
ATOM 1168 C CA . ASN B 1 62 ? 1.491 7.734 3.545 1 93.88 62 ASN B CA 1
ATOM 1169 C C . ASN B 1 62 ? 1.882 9.086 4.145 1 93.88 62 ASN B C 1
ATOM 1171 O O . ASN B 1 62 ? 1.086 10.023 4.141 1 93.88 62 ASN B O 1
ATOM 1175 N N . LEU B 1 63 ? 3.066 9.141 4.535 1 96.44 63 LEU B N 1
ATOM 1176 C CA . LEU B 1 63 ? 3.541 10.328 5.242 1 96.44 63 LEU B CA 1
ATOM 1177 C C . LEU B 1 63 ? 4.723 10.953 4.512 1 96.44 63 LEU B C 1
ATOM 1179 O O . LEU B 1 63 ? 5.668 10.258 4.133 1 96.44 63 LEU B O 1
ATOM 1183 N N . MET B 1 64 ? 4.652 12.281 4.352 1 96.62 64 MET B N 1
ATOM 1184 C CA . MET B 1 64 ? 5.695 13.031 3.648 1 96.62 64 MET B CA 1
ATOM 1185 C C . MET B 1 64 ? 6.125 14.25 4.453 1 96.62 64 MET B C 1
ATOM 1187 O O . MET B 1 64 ? 5.32 15.148 4.703 1 96.62 64 MET B O 1
ATOM 1191 N N . GLY B 1 65 ? 7.332 14.227 4.836 1 97.75 65 GLY B N 1
ATOM 1192 C CA . GLY B 1 65 ? 7.883 15.375 5.531 1 97.75 65 GLY B CA 1
ATOM 1193 C C . GLY B 1 65 ? 8.453 15.031 6.898 1 97.75 65 GLY B C 1
ATOM 1194 O O . GLY B 1 65 ? 8 14.078 7.539 1 97.75 65 GLY B O 1
ATOM 1195 N N . LYS B 1 66 ? 9.375 15.859 7.348 1 97.81 66 LYS B N 1
ATOM 1196 C CA . LYS B 1 66 ? 10.07 15.625 8.609 1 97.81 66 LYS B CA 1
ATOM 1197 C C . LYS B 1 66 ? 9.102 15.68 9.789 1 97.81 66 LYS B C 1
ATOM 1199 O O . LYS B 1 66 ? 9.148 14.828 10.672 1 97.81 66 LYS B O 1
ATOM 1204 N N . ARG B 1 67 ? 8.289 16.656 9.836 1 98.25 67 ARG B N 1
ATOM 1205 C CA . ARG B 1 67 ? 7.402 16.844 10.984 1 98.25 67 ARG B CA 1
ATOM 1206 C C . ARG B 1 67 ? 6.402 15.703 11.102 1 98.25 67 ARG B C 1
ATOM 1208 O O . ARG B 1 67 ? 6.25 15.117 12.172 1 98.25 67 ARG B O 1
ATOM 1215 N N . VAL B 1 68 ? 5.77 15.367 10.016 1 98.38 68 VAL B N 1
ATOM 1216 C CA . VAL B 1 68 ? 4.738 14.336 10.047 1 98.38 68 VAL B CA 1
ATOM 1217 C C . VAL B 1 68 ? 5.371 12.992 10.406 1 98.38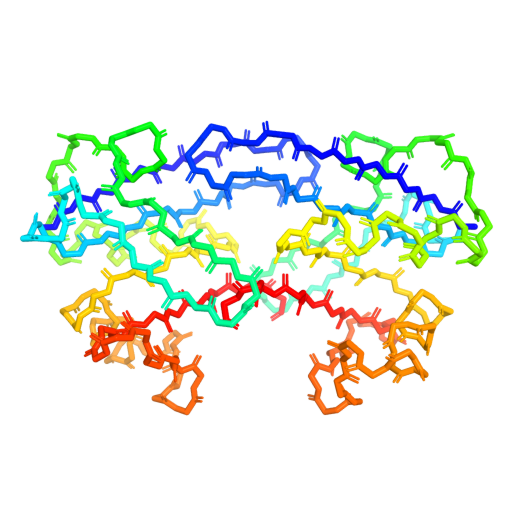 68 VAL B C 1
ATOM 1219 O O . VAL B 1 68 ? 4.82 12.234 11.203 1 98.38 68 VAL B O 1
ATOM 1222 N N . CYS B 1 69 ? 6.488 12.711 9.906 1 97.69 69 CYS B N 1
ATOM 1223 C CA . CYS B 1 69 ? 7.18 11.461 10.203 1 97.69 69 CYS B CA 1
ATOM 1224 C C . CYS B 1 69 ? 7.637 11.43 11.656 1 97.69 69 CYS B C 1
ATOM 1226 O O . CYS B 1 69 ? 7.508 10.406 12.328 1 97.69 69 CYS B O 1
ATOM 1228 N N . ASP B 1 70 ? 8.141 12.555 12.086 1 97.94 70 ASP B N 1
ATOM 1229 C CA . ASP B 1 70 ? 8.586 12.633 13.469 1 97.94 70 ASP B CA 1
ATOM 1230 C C . ASP B 1 70 ? 7.441 12.336 14.438 1 97.94 70 ASP B C 1
ATOM 1232 O O . ASP B 1 70 ? 7.637 11.664 15.453 1 97.94 70 ASP B O 1
ATOM 1236 N N . ILE B 1 71 ? 6.348 12.852 14.156 1 98.06 71 ILE B N 1
ATOM 1237 C CA . ILE B 1 71 ? 5.172 12.641 14.992 1 98.06 71 ILE B CA 1
ATOM 1238 C C . ILE B 1 71 ? 4.84 11.156 15.055 1 98.06 71 ILE B C 1
ATOM 1240 O O . ILE B 1 71 ? 4.594 10.609 16.125 1 98.06 71 ILE B O 1
ATOM 1244 N N . ALA B 1 72 ? 4.809 10.508 13.93 1 96.69 72 ALA B N 1
ATOM 1245 C CA . ALA B 1 72 ? 4.484 9.086 13.859 1 96.69 72 ALA B CA 1
ATOM 1246 C C . ALA B 1 72 ? 5.531 8.25 14.586 1 96.69 72 ALA B C 1
ATOM 1248 O O . ALA B 1 72 ? 5.203 7.25 15.219 1 96.69 72 ALA B O 1
ATOM 1249 N N . ILE B 1 73 ? 6.824 8.633 14.516 1 96.06 73 ILE B N 1
ATOM 1250 C CA . ILE B 1 73 ? 7.918 7.941 15.188 1 96.06 73 ILE B CA 1
ATOM 1251 C C . ILE B 1 73 ? 7.766 8.078 16.703 1 96.06 73 ILE B C 1
ATOM 1253 O O . ILE B 1 73 ? 7.828 7.09 17.438 1 96.06 73 ILE B O 1
ATOM 1257 N N . LYS B 1 74 ? 7.539 9.336 17.094 1 96.56 74 LYS B N 1
ATOM 1258 C CA . LYS B 1 74 ? 7.367 9.609 18.516 1 96.56 74 LYS B CA 1
ATOM 1259 C C . LYS B 1 74 ? 6.188 8.828 19.094 1 96.56 74 LYS B C 1
ATOM 1261 O O . LYS B 1 74 ? 6.223 8.406 20.25 1 96.56 74 LYS B O 1
ATOM 1266 N N . ALA B 1 75 ? 5.195 8.609 18.297 1 94.81 75 ALA B N 1
ATOM 1267 C CA . ALA B 1 75 ? 3.992 7.906 18.734 1 94.81 75 ALA B CA 1
ATOM 1268 C C . ALA B 1 75 ? 4.207 6.395 18.734 1 94.81 75 ALA B C 1
ATOM 1270 O O . ALA B 1 75 ? 3.332 5.637 19.141 1 94.81 75 ALA B O 1
ATOM 1271 N N . GLY B 1 76 ? 5.32 5.891 18.156 1 92.56 76 GLY B N 1
ATOM 1272 C CA . GLY B 1 76 ? 5.621 4.469 18.109 1 92.56 76 GLY B CA 1
ATOM 1273 C C . GLY B 1 76 ? 4.984 3.754 16.938 1 92.56 76 GLY B C 1
ATOM 1274 O O . GLY B 1 76 ? 4.879 2.525 16.938 1 92.56 76 GLY B O 1
ATOM 1275 N N . LEU B 1 77 ? 4.562 4.516 15.938 1 90.25 77 LEU B N 1
ATOM 1276 C CA . LEU B 1 77 ? 3.879 3.953 14.781 1 90.25 77 LEU B CA 1
ATOM 1277 C C . LEU B 1 77 ? 4.871 3.623 13.672 1 90.25 77 LEU B C 1
ATOM 1279 O O . LEU B 1 77 ? 4.566 2.834 12.773 1 90.25 77 LEU B O 1
ATOM 1283 N N . LEU B 1 78 ? 5.984 4.312 13.75 1 89.44 78 LEU B N 1
ATOM 1284 C CA . LEU B 1 78 ? 7.055 4.141 12.773 1 89.44 78 LEU B CA 1
ATOM 1285 C C . LEU B 1 78 ? 8.414 4.07 13.469 1 89.44 78 LEU B C 1
ATOM 1287 O O . LEU B 1 78 ? 8.609 4.68 14.523 1 89.44 78 LEU B O 1
ATOM 1291 N N . GLU B 1 79 ? 9.18 3.316 12.82 1 90.5 79 GLU B N 1
ATOM 1292 C CA . GLU B 1 79 ? 10.586 3.381 13.203 1 90.5 79 GLU B CA 1
ATOM 1293 C C . GLU B 1 79 ? 11.375 4.285 12.258 1 90.5 79 GLU B C 1
ATOM 1295 O O . GLU B 1 79 ? 11.062 4.371 11.07 1 90.5 79 GLU B O 1
ATOM 1300 N N . ILE B 1 80 ? 12.375 4.934 12.812 1 89.75 80 ILE B N 1
ATOM 1301 C CA . ILE B 1 80 ? 13.18 5.867 12.031 1 89.75 80 ILE B CA 1
ATOM 1302 C C . ILE B 1 80 ? 13.742 5.16 10.797 1 89.75 80 ILE B C 1
ATOM 1304 O O . ILE B 1 80 ? 13.852 5.754 9.727 1 89.75 80 ILE B O 1
ATOM 1308 N N . GLU B 1 81 ? 14.117 3.879 10.914 1 86.75 81 GLU B N 1
ATOM 1309 C CA . GLU B 1 81 ? 14.719 3.094 9.844 1 86.75 81 GLU B CA 1
ATOM 1310 C C . GLU B 1 81 ? 13.711 2.824 8.727 1 86.75 81 GLU B C 1
ATOM 1312 O O . GLU B 1 81 ? 14.102 2.51 7.602 1 86.75 81 GLU B O 1
ATOM 1317 N N . SER B 1 82 ? 12.461 3.037 9 1 83.81 82 SER B N 1
ATOM 1318 C CA . SER B 1 82 ? 11.406 2.785 8.016 1 83.81 82 SER B CA 1
ATOM 1319 C C . SER B 1 82 ? 11.18 4.004 7.125 1 83.81 82 SER B C 1
ATOM 1321 O O . SER B 1 82 ? 10.461 3.922 6.125 1 83.81 82 SER B O 1
ATOM 1323 N N . CYS B 1 83 ? 11.812 5.023 7.547 1 88.94 83 CYS B N 1
ATOM 1324 C CA . CYS B 1 83 ? 11.664 6.254 6.777 1 88.94 83 CYS B CA 1
ATOM 1325 C C . CYS B 1 83 ? 12.703 6.336 5.664 1 88.94 83 CYS B C 1
ATOM 1327 O O . CYS B 1 83 ? 13.867 5.988 5.871 1 88.94 83 CYS B O 1
ATOM 1329 N N . LEU B 1 84 ? 12.273 6.719 4.539 1 88.56 84 LEU B N 1
ATOM 1330 C CA . LEU B 1 84 ? 13.148 6.945 3.395 1 88.56 84 LEU B CA 1
ATOM 1331 C C . LEU B 1 84 ? 13.305 8.438 3.115 1 88.56 84 LEU B C 1
ATOM 1333 O O . LEU B 1 84 ? 12.352 9.203 3.273 1 88.56 84 LEU B O 1
ATOM 1337 N N . LEU B 1 85 ? 14.531 8.773 2.717 1 91.69 85 LEU B N 1
ATOM 1338 C CA . LEU B 1 85 ? 14.742 10.156 2.303 1 91.69 85 LEU B CA 1
ATOM 1339 C C . LEU B 1 85 ? 14.633 10.289 0.788 1 91.69 85 LEU B C 1
ATOM 1341 O O . LEU B 1 85 ? 15.32 9.586 0.045 1 91.69 85 LEU B O 1
ATOM 1345 N N . ILE B 1 86 ? 13.719 11.117 0.378 1 92.81 86 ILE B N 1
ATOM 1346 C CA . ILE B 1 86 ? 13.586 11.477 -1.029 1 92.81 86 ILE B CA 1
ATOM 1347 C C . ILE B 1 86 ? 13.961 12.945 -1.224 1 92.81 86 ILE B C 1
ATOM 1349 O O . ILE B 1 86 ? 13.227 13.844 -0.807 1 92.81 86 ILE B O 1
ATOM 1353 N N . GLU B 1 87 ? 15.055 13.18 -1.89 1 93.94 87 GLU B N 1
ATOM 1354 C CA . GLU B 1 87 ? 15.586 14.531 -2.051 1 93.94 87 GLU B CA 1
ATOM 1355 C C . GLU B 1 87 ? 15.664 15.25 -0.71 1 93.94 87 GLU B C 1
ATOM 1357 O O . GLU B 1 87 ? 15.234 16.406 -0.593 1 93.94 87 GLU B O 1
ATOM 1362 N N . GLY B 1 88 ? 16.031 14.523 0.254 1 94.06 88 GLY B N 1
ATOM 1363 C CA . GLY B 1 88 ? 16.266 15.086 1.578 1 94.06 88 GLY B CA 1
ATOM 1364 C C . GLY B 1 88 ? 15 15.172 2.41 1 94.06 88 GLY B C 1
ATOM 1365 O O . GLY B 1 88 ? 15.039 15.586 3.572 1 94.06 88 GLY B O 1
ATOM 1366 N N . VAL B 1 89 ? 13.852 14.812 1.882 1 96.12 89 VAL B N 1
ATOM 1367 C CA . VAL B 1 89 ? 12.578 14.867 2.59 1 96.12 89 VAL B CA 1
ATOM 1368 C C . VAL B 1 89 ? 12.219 13.477 3.109 1 96.12 89 VAL B C 1
ATOM 1370 O O . VAL B 1 89 ? 12.117 12.523 2.334 1 96.12 89 VAL B O 1
ATOM 1373 N N . PRO B 1 90 ? 11.953 13.344 4.402 1 95.69 90 PRO B N 1
ATOM 1374 C CA . PRO B 1 90 ? 11.531 12.047 4.938 1 95.69 90 PRO B CA 1
ATOM 1375 C C . PRO B 1 90 ? 10.172 11.602 4.402 1 95.69 90 PRO B C 1
ATOM 1377 O O . PRO B 1 90 ? 9.242 12.414 4.312 1 95.69 90 PRO B O 1
ATOM 1380 N N . HIS B 1 91 ? 10.094 10.414 4.02 1 94.75 91 HIS B N 1
ATOM 1381 C CA . HIS B 1 91 ? 8.883 9.742 3.578 1 94.75 91 HIS B CA 1
ATOM 1382 C C . HIS B 1 91 ? 8.703 8.398 4.277 1 94.75 91 HIS B C 1
ATOM 1384 O O . HIS B 1 91 ? 9.672 7.652 4.445 1 94.75 91 HIS B O 1
ATOM 1390 N N . ALA B 1 92 ? 7.5 8.133 4.723 1 92.81 92 ALA B N 1
ATOM 1391 C CA . ALA B 1 92 ? 7.211 6.848 5.355 1 92.81 92 ALA B CA 1
ATOM 1392 C C . ALA B 1 92 ? 5.812 6.359 4.992 1 92.81 92 ALA B C 1
ATOM 1394 O O . ALA B 1 92 ? 4.914 7.164 4.738 1 92.81 92 ALA B O 1
ATOM 1395 N N . GLN B 1 93 ? 5.746 5.117 4.922 1 89.06 93 GLN B N 1
ATOM 1396 C CA . GLN B 1 93 ? 4.461 4.453 4.738 1 89.06 93 GLN B CA 1
ATOM 1397 C C . GLN B 1 93 ? 4.18 3.48 5.879 1 89.06 93 GLN B C 1
ATOM 1399 O O . GLN B 1 93 ? 5.078 2.771 6.336 1 89.06 93 GLN B O 1
ATOM 1404 N N . ILE B 1 94 ? 2.924 3.566 6.34 1 87.25 94 ILE B N 1
ATOM 1405 C CA . ILE B 1 94 ? 2.439 2.625 7.344 1 87.25 94 ILE B CA 1
ATOM 1406 C C . ILE B 1 94 ? 1.436 1.665 6.711 1 87.25 94 ILE B C 1
ATOM 1408 O O . ILE B 1 94 ? 0.54 2.09 5.977 1 87.25 94 ILE B O 1
ATOM 1412 N N . TYR B 1 95 ? 1.684 0.433 6.871 1 78 95 TYR B N 1
ATOM 1413 C CA . TYR B 1 95 ? 0.732 -0.59 6.453 1 78 95 TYR B CA 1
ATOM 1414 C C . TYR B 1 95 ? 0.343 -1.486 7.621 1 78 95 TYR B C 1
ATOM 1416 O O . TYR B 1 95 ? 1.209 -2.037 8.305 1 78 95 TYR B O 1
ATOM 1424 N N . GLY B 1 96 ? -0.899 -1.216 8.07 1 65.12 96 GLY B N 1
ATOM 1425 C CA . GLY B 1 96 ? -1.39 -1.938 9.227 1 65.12 96 GLY B CA 1
ATOM 1426 C C . GLY B 1 96 ? -1.383 -3.443 9.047 1 65.12 96 GLY B C 1
ATOM 1427 O O . GLY B 1 96 ? -2.41 -4.102 9.219 1 65.12 96 GLY B O 1
ATOM 1428 N N . VAL B 1 97 ? -0.409 -3.742 8.516 1 54.47 97 VAL B N 1
ATOM 1429 C CA . VAL B 1 97 ? -0.237 -5.191 8.57 1 54.47 97 VAL B CA 1
ATOM 1430 C C . VAL B 1 97 ? 0.73 -5.555 9.695 1 54.47 97 VAL B C 1
ATOM 1432 O O . VAL B 1 97 ? 1.573 -4.742 10.078 1 54.47 97 VAL B O 1
#